Protein AF-A0A818BT30-F1 (afdb_monomer_lite)

Secondary structure (DSSP, 8-state):
-GGGGSHHHHHT-S-HHHHHHHHHHHHHHHHHHHHHHHHHHHHHS--STTSPPPPPP---TTGGGT--STTTT-SEEEEEEE--SSS-EEEEEEEEESS-EEEE-TTSPBPPEEEEEPPHHHHT-TT------EEEEEEEEE-TT-EEEEEEEEPPTT-------------S--EEE-SSEEEEE-TTS-EEEEEESSSS--EEE-------PPPPPTTS-----S-SSPPPTT-EEEEEEE-SSSEEEEEEE--SPTTSSTTTTS-EEEEHHHHTGGG--EEEEEEE-TTSSSBGGG--PPPPB-TTS-B------PPPPTT--EEEE-TT-EEEEEEEE-

Radius of gyration: 31.8 Å; chains: 1; bounding box: 80×58×83 Å

Sequence (342 aa):
MGVAQHHDAVSGTEKQEVAFDYAQRLSDGIAVAENAINQAYSKLLTKDSQSPPVSNQFLCQLSNISQCLEIDGQERFTLTLWNPTVHPVVQHVRVPVRTDYMVRDPTGETVLSELVPISDATQNIPGRTSVTQKQIIFKANLPGLGFSTYYFERKPEEAKYKRSKVKITHNEECVLQNQNLKVDFDDQGNLHQIINLNQRIGVSFVSQGFYWYQGFPAVYRQSWSALTDTLPLNVHLLTLDQLGPKDYLIRVEHYFELFEDDTLSKPVTFDLQSLFKSIGIISNTAELTLSANLPLTDMQRLNWITANGQLSQMKTRKEKSLTDTNITLNPMQIRTFRVTVI

Structure (mmCIF, N/CA/C/O backbone):
data_AF-A0A818BT30-F1
#
_entry.id   AF-A0A818BT30-F1
#
loop_
_atom_site.group_PDB
_atom_site.id
_atom_site.type_symbol
_atom_site.label_atom_id
_atom_site.label_alt_id
_atom_site.label_comp_id
_atom_site.label_asym_id
_atom_site.label_entity_id
_atom_site.label_seq_id
_atom_site.pdbx_PDB_ins_code
_atom_site.Cartn_x
_atom_site.Cartn_y
_atom_site.Cartn_z
_atom_site.occupancy
_atom_site.B_iso_or_equiv
_atom_site.auth_seq_id
_atom_site.auth_comp_id
_atom_site.auth_asym_id
_atom_site.auth_atom_id
_atom_site.pdbx_PDB_model_num
ATOM 1 N N . MET A 1 1 ? 11.288 -5.006 4.009 1.00 85.75 1 MET A N 1
ATOM 2 C CA . MET A 1 1 ? 11.095 -3.601 3.580 1.00 85.75 1 MET A CA 1
ATOM 3 C C . MET A 1 1 ? 12.251 -3.085 2.723 1.00 85.75 1 MET A C 1
ATOM 5 O O . MET A 1 1 ? 11.969 -2.671 1.614 1.00 85.75 1 MET A O 1
ATOM 9 N N . GLY A 1 2 ? 13.522 -3.175 3.148 1.00 91.38 2 GLY A N 1
ATOM 10 C CA . GLY A 1 2 ? 14.658 -2.655 2.355 1.00 91.38 2 GLY A CA 1
ATOM 11 C C . GLY A 1 2 ? 14.740 -3.161 0.905 1.00 91.38 2 GLY A C 1
ATOM 12 O O . GLY A 1 2 ? 14.900 -2.359 -0.003 1.00 91.38 2 GLY A O 1
ATOM 13 N N . VAL A 1 3 ? 14.533 -4.463 0.668 1.00 92.06 3 VAL A N 1
ATOM 14 C CA . VAL A 1 3 ? 14.497 -5.039 -0.696 1.00 92.06 3 VAL A CA 1
ATOM 15 C C . VAL A 1 3 ? 13.365 -4.452 -1.548 1.00 92.06 3 VAL A C 1
ATOM 17 O O . VAL A 1 3 ? 13.565 -4.195 -2.725 1.00 92.06 3 VAL A O 1
ATOM 20 N N . ALA A 1 4 ? 12.206 -4.157 -0.952 1.00 92.88 4 ALA A N 1
ATOM 21 C CA . ALA A 1 4 ? 11.071 -3.561 -1.660 1.00 92.88 4 ALA A CA 1
ATOM 22 C C . ALA A 1 4 ? 11.295 -2.079 -2.031 1.00 92.88 4 ALA A C 1
ATOM 24 O O . ALA A 1 4 ? 10.445 -1.483 -2.675 1.00 92.88 4 ALA A O 1
ATOM 25 N N . GLN A 1 5 ? 12.414 -1.473 -1.612 1.00 94.62 5 GLN A N 1
ATOM 26 C CA . GLN A 1 5 ? 12.858 -0.154 -2.086 1.00 94.62 5 GLN A CA 1
ATOM 27 C C . GLN A 1 5 ? 13.758 -0.251 -3.323 1.00 94.62 5 GLN A C 1
ATOM 29 O O . GLN A 1 5 ? 14.210 0.773 -3.834 1.00 94.62 5 GLN A O 1
ATOM 34 N N . HIS A 1 6 ? 14.051 -1.467 -3.798 1.00 94.19 6 HIS A N 1
ATOM 35 C CA . HIS A 1 6 ? 14.655 -1.652 -5.106 1.00 94.19 6 HIS A CA 1
ATOM 36 C C . HIS A 1 6 ? 13.806 -0.930 -6.152 1.00 94.19 6 HIS A C 1
ATOM 38 O O . HIS A 1 6 ? 12.579 -0.987 -6.089 1.00 94.19 6 HIS A O 1
ATOM 44 N N . HIS A 1 7 ? 14.454 -0.235 -7.085 1.00 93.94 7 HIS A N 1
ATOM 45 C CA . HIS A 1 7 ? 13.758 0.584 -8.070 1.00 93.94 7 HIS A CA 1
ATOM 46 C C . HIS A 1 7 ? 12.774 -0.244 -8.894 1.00 93.94 7 HIS A C 1
ATOM 48 O O . HIS A 1 7 ? 11.697 0.272 -9.162 1.00 93.94 7 HIS A O 1
ATOM 54 N N . ASP A 1 8 ? 13.063 -1.521 -9.176 1.00 92.00 8 ASP A N 1
ATOM 55 C CA . ASP A 1 8 ? 12.081 -2.367 -9.858 1.00 92.00 8 ASP A CA 1
ATOM 56 C C . ASP A 1 8 ? 10.882 -2.696 -8.972 1.00 92.00 8 ASP A C 1
ATOM 58 O O . ASP A 1 8 ? 9.759 -2.516 -9.410 1.00 92.00 8 ASP A O 1
ATOM 62 N N . ALA A 1 9 ? 11.101 -3.026 -7.695 1.00 92.94 9 ALA A N 1
ATOM 63 C CA . ALA A 1 9 ? 10.025 -3.352 -6.758 1.00 92.94 9 ALA A CA 1
ATOM 64 C C . ALA A 1 9 ? 9.081 -2.169 -6.496 1.00 92.94 9 ALA A C 1
ATOM 66 O O . ALA A 1 9 ? 7.862 -2.291 -6.549 1.00 92.94 9 ALA A O 1
ATOM 67 N N . VAL A 1 10 ? 9.643 -1.003 -6.162 1.00 94.56 10 VAL A N 1
ATOM 68 C CA . VAL A 1 10 ? 8.835 0.162 -5.770 1.00 94.56 10 VAL A CA 1
ATOM 69 C C . VAL A 1 10 ? 8.156 0.820 -6.969 1.00 94.56 10 VAL A C 1
ATOM 71 O O . VAL A 1 10 ? 7.103 1.434 -6.805 1.00 94.56 10 VAL A O 1
ATOM 74 N N . SER A 1 11 ? 8.748 0.712 -8.163 1.00 93.56 11 SER A N 1
ATOM 75 C CA . SER A 1 11 ? 8.146 1.243 -9.388 1.00 93.56 11 SER A CA 1
ATOM 76 C C . SER A 1 11 ? 7.168 0.272 -10.053 1.00 93.56 11 SER A C 1
ATOM 78 O O . SER A 1 11 ? 6.360 0.718 -10.868 1.00 93.56 11 SER A O 1
ATOM 80 N N . GLY A 1 12 ? 7.187 -1.012 -9.675 1.00 94.00 12 GLY A N 1
ATOM 81 C CA . GLY A 1 12 ? 6.327 -2.042 -10.253 1.00 94.00 12 GLY A CA 1
ATOM 82 C C . GLY A 1 12 ? 6.776 -2.482 -11.649 1.00 94.00 12 GLY A C 1
ATOM 83 O O . GLY A 1 12 ? 5.927 -2.781 -12.490 1.00 94.00 12 GLY A O 1
ATOM 84 N N . THR A 1 13 ? 8.082 -2.438 -11.938 1.00 92.00 13 THR A N 1
ATOM 85 C CA . THR A 1 13 ? 8.663 -2.815 -13.242 1.00 92.00 13 THR A CA 1
ATOM 86 C C . THR A 1 13 ? 9.196 -4.247 -13.279 1.00 92.00 13 THR A C 1
ATOM 88 O O . THR A 1 13 ? 9.796 -4.661 -14.270 1.00 92.00 13 THR A O 1
ATOM 91 N N . GLU A 1 14 ? 8.972 -5.031 -12.228 1.00 91.00 14 GLU A N 1
ATOM 92 C CA . GLU A 1 14 ? 9.329 -6.441 -12.148 1.00 91.00 14 GLU A CA 1
ATOM 93 C C . GLU A 1 14 ? 8.310 -7.376 -12.834 1.00 91.00 14 GLU A C 1
ATOM 95 O O . GLU A 1 14 ? 7.158 -7.026 -13.097 1.00 91.00 14 GLU A O 1
ATOM 100 N N . LYS A 1 15 ? 8.718 -8.626 -13.104 1.00 88.94 15 LYS A N 1
ATOM 101 C CA . LYS A 1 15 ? 7.785 -9.677 -13.548 1.00 88.94 15 LYS A CA 1
ATOM 102 C C . LYS A 1 15 ? 6.799 -10.023 -12.423 1.00 88.94 15 LYS A C 1
ATOM 104 O O . LYS A 1 15 ? 7.140 -9.970 -11.245 1.00 88.94 15 LYS A O 1
ATOM 109 N N . GLN A 1 16 ? 5.613 -10.510 -12.787 1.00 93.56 16 GLN A N 1
ATOM 110 C CA . GLN A 1 16 ? 4.552 -10.852 -11.830 1.00 93.56 16 GLN A CA 1
ATOM 111 C C . GLN A 1 16 ? 4.993 -11.827 -10.719 1.00 93.56 16 GLN A C 1
ATOM 113 O O . GLN A 1 16 ? 4.571 -11.685 -9.574 1.00 93.56 16 GLN A O 1
ATOM 118 N N . GLU A 1 17 ? 5.848 -12.803 -11.034 1.00 94.62 17 GLU A N 1
ATOM 119 C CA . GLU A 1 17 ? 6.378 -13.754 -10.045 1.00 94.62 17 GLU A CA 1
ATOM 120 C C . GLU A 1 17 ? 7.305 -13.079 -9.025 1.00 94.62 17 GLU A C 1
ATOM 122 O O . GLU A 1 17 ? 7.252 -13.386 -7.836 1.00 94.62 17 GLU A O 1
ATOM 127 N N . VAL A 1 18 ? 8.098 -12.100 -9.469 1.00 94.69 18 VAL A N 1
ATOM 128 C CA . VAL A 1 18 ? 8.968 -11.299 -8.598 1.00 94.69 18 VAL A CA 1
ATOM 129 C C . VAL A 1 18 ? 8.123 -10.377 -7.714 1.00 94.69 18 VAL A C 1
ATOM 131 O O . VAL A 1 18 ? 8.391 -10.262 -6.519 1.00 94.69 18 VAL A O 1
ATOM 134 N N . ALA A 1 19 ? 7.040 -9.807 -8.252 1.00 96.38 19 ALA A N 1
ATOM 135 C CA . ALA A 1 19 ? 6.080 -9.035 -7.464 1.00 96.38 19 ALA A CA 1
ATOM 136 C C . ALA A 1 19 ? 5.445 -9.890 -6.349 1.00 96.38 19 ALA A C 1
ATOM 138 O O . ALA A 1 19 ? 5.276 -9.429 -5.216 1.00 96.38 19 ALA A O 1
ATOM 139 N N . PHE A 1 20 ? 5.131 -11.161 -6.636 1.00 97.50 20 PHE A N 1
ATOM 140 C CA . PHE A 1 20 ? 4.636 -12.101 -5.626 1.00 97.50 20 PHE A CA 1
ATOM 141 C C . PHE A 1 20 ? 5.689 -12.439 -4.563 1.00 97.50 20 PHE A C 1
ATOM 143 O O . PHE A 1 20 ? 5.349 -12.462 -3.380 1.00 97.50 20 PHE A O 1
ATOM 150 N N . ASP A 1 21 ? 6.958 -12.622 -4.940 1.00 97.19 21 ASP A N 1
ATOM 151 C CA . ASP A 1 21 ? 8.060 -12.795 -3.980 1.00 97.19 21 ASP A CA 1
ATOM 152 C C . ASP A 1 21 ? 8.224 -11.555 -3.078 1.00 97.19 21 ASP A C 1
ATOM 154 O O . ASP A 1 21 ? 8.333 -11.680 -1.854 1.00 97.19 21 ASP A O 1
ATOM 158 N N . TYR A 1 22 ? 8.145 -10.338 -3.632 1.00 97.25 22 TYR A N 1
ATOM 159 C CA . TYR A 1 22 ? 8.161 -9.109 -2.832 1.00 97.25 22 TYR A CA 1
ATOM 160 C C . TYR A 1 22 ? 6.985 -9.033 -1.854 1.00 97.25 22 TYR A C 1
ATOM 162 O O . TYR A 1 22 ? 7.191 -8.702 -0.680 1.00 97.25 22 TYR A O 1
ATOM 170 N N . ALA A 1 23 ? 5.773 -9.374 -2.299 1.00 96.00 23 ALA A N 1
ATOM 171 C CA . ALA A 1 23 ? 4.592 -9.416 -1.441 1.00 96.00 23 ALA A CA 1
ATOM 172 C C . ALA A 1 23 ? 4.754 -10.432 -0.296 1.00 96.00 23 ALA A C 1
ATOM 174 O O . ALA A 1 23 ? 4.486 -10.099 0.863 1.00 96.00 23 ALA A O 1
ATOM 175 N N . GLN A 1 24 ? 5.268 -11.632 -0.589 1.00 96.50 24 GLN A N 1
ATOM 176 C CA . GLN A 1 24 ? 5.541 -12.658 0.418 1.00 96.50 24 GLN A CA 1
ATOM 177 C C . GLN A 1 24 ? 6.560 -12.172 1.455 1.00 96.50 24 GLN A C 1
ATOM 179 O O . GLN A 1 24 ? 6.292 -12.214 2.654 1.00 96.50 24 GLN A O 1
ATOM 184 N N . ARG A 1 25 ? 7.694 -11.612 1.018 1.00 96.56 25 ARG A N 1
ATOM 185 C CA . ARG A 1 25 ? 8.727 -11.087 1.929 1.00 96.56 25 ARG A CA 1
ATOM 186 C C . ARG A 1 25 ? 8.225 -9.947 2.809 1.00 96.56 25 ARG A C 1
ATOM 188 O O . ARG A 1 25 ? 8.684 -9.793 3.942 1.00 96.56 25 ARG A O 1
ATOM 195 N N . LEU A 1 26 ? 7.335 -9.099 2.290 1.00 95.75 26 LEU A N 1
ATOM 196 C CA . LEU A 1 26 ? 6.700 -8.049 3.085 1.00 95.75 26 LEU A CA 1
ATOM 197 C C . LEU A 1 26 ? 5.769 -8.650 4.142 1.00 95.75 26 LEU A C 1
ATOM 199 O O . LEU A 1 26 ? 5.847 -8.229 5.296 1.00 95.75 26 LEU A O 1
ATOM 203 N N . SER A 1 27 ? 4.969 -9.657 3.780 1.00 94.69 27 SER A N 1
ATOM 204 C CA . SER A 1 27 ? 4.117 -10.401 4.716 1.00 94.69 27 SER A CA 1
ATOM 205 C C . SER A 1 27 ? 4.932 -11.067 5.831 1.00 94.69 27 SER A C 1
ATOM 207 O O . SER A 1 27 ? 4.642 -10.870 7.011 1.00 94.69 27 SER A O 1
ATOM 209 N N . ASP A 1 28 ? 6.014 -11.769 5.485 1.00 95.56 28 ASP A N 1
ATOM 210 C CA . ASP A 1 28 ? 6.921 -12.383 6.465 1.00 95.56 28 ASP A CA 1
ATOM 211 C C . ASP A 1 28 ? 7.556 -11.323 7.379 1.00 95.56 28 ASP A C 1
ATOM 213 O O . ASP A 1 28 ? 7.664 -11.499 8.594 1.00 95.56 28 ASP A O 1
ATOM 217 N N . GLY A 1 29 ? 7.930 -10.172 6.810 1.00 95.81 29 GLY A N 1
ATOM 218 C CA . GLY A 1 29 ? 8.446 -9.034 7.565 1.00 95.81 29 GLY A CA 1
ATOM 219 C C . GLY A 1 29 ? 7.444 -8.475 8.580 1.00 95.81 29 GLY A C 1
ATOM 220 O O . GLY A 1 29 ? 7.842 -8.126 9.693 1.00 95.81 29 GLY A O 1
ATOM 221 N N . ILE A 1 30 ? 6.156 -8.417 8.228 1.00 94.12 30 ILE A N 1
ATOM 222 C CA . ILE A 1 30 ? 5.079 -8.013 9.143 1.00 94.12 30 ILE A CA 1
ATOM 223 C C . ILE A 1 30 ? 4.949 -9.023 10.290 1.00 94.12 30 ILE A C 1
ATOM 225 O O . ILE A 1 30 ? 4.905 -8.608 11.447 1.00 94.12 30 ILE A O 1
ATOM 229 N N . ALA A 1 31 ? 4.972 -10.328 10.001 1.00 93.31 31 ALA A N 1
ATOM 230 C CA . ALA A 1 31 ? 4.891 -11.371 11.028 1.00 93.31 31 ALA A CA 1
ATOM 231 C C . ALA A 1 31 ? 6.064 -11.302 12.029 1.00 93.31 31 ALA A C 1
ATOM 233 O O . ALA A 1 31 ? 5.878 -11.420 13.243 1.00 93.31 31 ALA A O 1
ATOM 234 N N . VAL A 1 32 ? 7.283 -11.040 11.544 1.00 95.19 32 VAL A N 1
ATOM 235 C CA . VAL A 1 32 ? 8.453 -10.821 12.412 1.00 95.19 32 VAL A CA 1
ATOM 236 C C . VAL A 1 32 ? 8.296 -9.548 13.253 1.00 95.19 32 VAL A C 1
ATOM 238 O O . VAL A 1 32 ? 8.619 -9.554 14.445 1.00 95.19 32 VAL A O 1
ATOM 241 N N . ALA A 1 33 ? 7.777 -8.463 12.671 1.00 94.38 33 ALA A N 1
ATOM 242 C CA . ALA A 1 33 ? 7.526 -7.218 13.395 1.00 94.38 33 ALA A CA 1
ATOM 243 C C . ALA A 1 33 ? 6.465 -7.388 14.494 1.00 94.38 33 ALA A C 1
ATOM 245 O O . ALA A 1 33 ? 6.635 -6.866 15.594 1.00 94.38 33 ALA A O 1
ATOM 246 N N . GLU A 1 34 ? 5.412 -8.165 14.244 1.00 94.12 34 GLU A N 1
ATOM 247 C CA . GLU A 1 34 ? 4.381 -8.491 15.233 1.00 94.12 34 GLU A CA 1
ATOM 248 C C . GLU A 1 34 ? 4.957 -9.238 16.445 1.00 94.12 34 GLU A C 1
ATOM 250 O O . GLU A 1 34 ? 4.618 -8.926 17.589 1.00 94.12 34 GLU A O 1
ATOM 255 N N . ASN A 1 35 ? 5.904 -10.158 16.235 1.00 94.12 35 ASN A N 1
ATOM 256 C CA . ASN A 1 35 ? 6.628 -10.803 17.334 1.00 94.12 35 ASN A CA 1
ATOM 257 C C . ASN A 1 35 ? 7.454 -9.784 18.146 1.00 94.12 35 ASN A C 1
ATOM 259 O O . ASN A 1 35 ? 7.411 -9.780 19.377 1.00 94.12 35 ASN A O 1
ATOM 263 N N . ALA A 1 36 ? 8.160 -8.866 17.479 1.00 94.62 36 ALA A N 1
ATOM 264 C CA . ALA A 1 36 ? 8.913 -7.812 18.164 1.00 94.62 36 ALA A CA 1
ATOM 265 C C . ALA A 1 36 ? 7.998 -6.878 18.983 1.00 94.62 36 ALA A C 1
ATOM 267 O O . ALA A 1 36 ? 8.322 -6.536 20.122 1.00 94.62 36 ALA A O 1
ATOM 268 N N . ILE A 1 37 ? 6.831 -6.519 18.440 1.00 93.00 37 ILE A N 1
ATOM 269 C CA . ILE A 1 37 ? 5.797 -5.743 19.138 1.00 93.00 37 ILE A CA 1
ATOM 270 C C . ILE A 1 37 ? 5.312 -6.494 20.385 1.00 93.00 37 ILE A C 1
ATOM 272 O O . ILE A 1 37 ? 5.236 -5.912 21.466 1.00 93.00 37 ILE A O 1
ATOM 276 N N . ASN A 1 38 ? 5.055 -7.797 20.273 1.00 92.69 38 ASN A N 1
ATOM 277 C CA . ASN A 1 38 ? 4.656 -8.639 21.400 1.00 92.69 38 ASN A CA 1
ATOM 278 C C . ASN A 1 38 ? 5.721 -8.711 22.502 1.00 92.69 38 ASN A C 1
ATOM 280 O O . ASN A 1 38 ? 5.402 -8.590 23.685 1.00 92.69 38 ASN A O 1
ATOM 284 N N . GLN A 1 39 ? 6.996 -8.833 22.132 1.00 92.06 39 GLN A N 1
ATOM 285 C CA . GLN A 1 39 ? 8.110 -8.790 23.085 1.00 92.06 39 GLN A CA 1
ATOM 286 C C . GLN A 1 39 ? 8.255 -7.424 23.769 1.00 92.06 39 GLN A C 1
ATOM 288 O O . GLN A 1 39 ? 8.684 -7.352 24.922 1.00 92.06 39 GLN A O 1
ATOM 293 N N . ALA A 1 40 ? 7.920 -6.333 23.078 1.00 91.38 40 ALA A N 1
ATOM 294 C CA . ALA A 1 40 ? 7.895 -5.006 23.679 1.00 91.38 40 ALA A CA 1
ATOM 295 C C . ALA A 1 40 ? 6.725 -4.873 24.664 1.00 91.38 40 ALA A C 1
ATOM 297 O O . ALA A 1 40 ? 6.929 -4.469 25.810 1.00 91.38 40 ALA A O 1
ATOM 298 N N . TYR A 1 41 ? 5.515 -5.273 24.266 1.00 89.12 41 TYR A N 1
ATOM 299 C CA . TYR A 1 41 ? 4.337 -5.203 25.131 1.00 89.12 41 TYR A CA 1
ATOM 300 C C . TYR A 1 41 ? 4.436 -6.105 26.356 1.00 89.12 41 TYR A C 1
ATOM 302 O O . TYR A 1 41 ? 4.031 -5.682 27.436 1.00 89.12 41 TYR A O 1
ATOM 310 N N . SER A 1 42 ? 5.037 -7.290 26.243 1.00 88.44 42 SER A N 1
ATOM 311 C CA . SER A 1 42 ? 5.265 -8.150 27.407 1.00 88.44 42 SER A CA 1
ATOM 312 C C . SER A 1 42 ? 6.171 -7.496 28.452 1.00 88.44 42 SER A C 1
ATOM 314 O O . SER A 1 42 ? 6.025 -7.770 29.637 1.00 88.44 42 SER A O 1
ATOM 316 N N . LYS A 1 43 ? 7.057 -6.574 28.060 1.00 88.38 43 LYS A N 1
ATOM 317 C CA . LYS A 1 43 ? 7.872 -5.786 28.998 1.00 88.38 43 LYS A CA 1
ATOM 318 C C . LYS A 1 43 ? 7.154 -4.531 29.493 1.00 88.38 43 LYS A C 1
ATOM 320 O O . LYS A 1 43 ? 7.295 -4.180 30.656 1.00 88.38 43 LYS A O 1
ATOM 325 N N . LEU A 1 44 ? 6.403 -3.855 28.623 1.00 87.19 44 LEU A N 1
ATOM 326 C CA . LEU A 1 44 ? 5.758 -2.572 28.928 1.00 87.19 44 LEU A CA 1
ATOM 327 C C . LEU A 1 44 ? 4.453 -2.705 29.725 1.00 87.19 44 LEU A C 1
ATOM 329 O O . LEU A 1 44 ? 4.106 -1.796 30.473 1.00 87.19 44 LEU A O 1
ATOM 333 N N . LEU A 1 45 ? 3.713 -3.802 29.546 1.00 83.44 45 LEU A N 1
ATOM 334 C CA . LEU A 1 45 ? 2.418 -4.029 30.199 1.00 83.44 45 LEU A CA 1
ATOM 335 C C . LEU A 1 45 ? 2.523 -4.869 31.477 1.00 83.44 45 LEU A C 1
ATOM 337 O O . LEU A 1 45 ? 1.568 -4.916 32.253 1.00 83.44 45 LEU A O 1
ATOM 341 N N . THR A 1 46 ? 3.667 -5.511 31.722 1.00 81.81 46 THR A N 1
ATOM 342 C CA . THR A 1 46 ? 3.902 -6.266 32.958 1.00 81.81 46 THR A CA 1
ATOM 343 C C . THR A 1 46 ? 4.160 -5.291 34.102 1.00 81.81 46 THR A C 1
ATOM 345 O O . THR A 1 46 ? 5.150 -4.564 34.094 1.00 81.81 46 THR A O 1
ATOM 348 N N . LYS A 1 47 ? 3.251 -5.253 35.083 1.00 72.38 47 LYS A N 1
ATOM 349 C CA . LYS A 1 47 ? 3.348 -4.338 36.233 1.00 72.38 47 LYS A CA 1
ATOM 350 C C . LYS A 1 47 ? 4.309 -4.840 37.310 1.00 72.38 47 LYS A C 1
ATOM 352 O O . LYS A 1 47 ? 5.015 -4.034 37.907 1.00 72.38 47 LYS A O 1
ATOM 357 N N . ASP A 1 48 ? 4.338 -6.147 37.553 1.00 75.38 48 ASP A N 1
ATOM 358 C CA . ASP A 1 48 ? 5.246 -6.802 38.495 1.00 75.38 48 ASP A CA 1
ATOM 359 C C . ASP A 1 48 ? 5.544 -8.249 38.062 1.00 75.38 48 ASP A C 1
ATOM 361 O O . ASP A 1 48 ? 4.894 -8.799 37.173 1.00 75.38 48 ASP A O 1
ATOM 365 N N . SER A 1 49 ? 6.527 -8.886 38.704 1.00 69.81 49 SER A N 1
ATOM 366 C CA . SER A 1 49 ? 6.902 -10.280 38.423 1.00 69.81 49 SER A CA 1
ATOM 367 C C . SER A 1 49 ? 5.847 -11.313 38.852 1.00 69.81 49 SER A C 1
ATOM 369 O O . SER A 1 49 ? 6.042 -12.500 38.602 1.00 69.81 49 SER A O 1
ATOM 371 N N . GLN A 1 50 ? 4.778 -10.894 39.541 1.00 76.50 50 GLN A N 1
ATOM 372 C CA . GLN A 1 50 ? 3.681 -11.764 39.989 1.00 76.50 50 GLN A CA 1
ATOM 373 C C . GLN A 1 50 ? 2.447 -11.675 39.079 1.00 76.50 50 GLN A C 1
ATOM 375 O O . GLN A 1 50 ? 1.552 -12.517 39.166 1.00 76.50 50 GLN A O 1
ATOM 380 N N . SER A 1 51 ? 2.398 -10.674 38.203 1.00 75.38 51 SER A N 1
ATOM 381 C CA . SER A 1 51 ? 1.320 -10.454 37.255 1.00 75.38 51 SER A CA 1
ATOM 382 C C . SER A 1 51 ? 1.263 -11.607 36.255 1.00 75.38 51 SER A C 1
ATOM 384 O O . SER A 1 51 ? 2.308 -12.110 35.827 1.00 75.38 51 SER A O 1
ATOM 386 N N . PRO A 1 52 ? 0.056 -12.032 35.846 1.00 77.62 52 PRO A N 1
ATOM 387 C CA . PRO A 1 52 ? -0.074 -13.032 34.802 1.00 77.62 52 PRO A CA 1
ATOM 388 C C . PRO A 1 52 ? 0.616 -12.551 33.515 1.00 77.62 52 PRO A C 1
ATOM 390 O O . PRO A 1 52 ? 0.623 -11.345 33.241 1.00 77.62 52 PRO A O 1
ATOM 393 N N . PRO A 1 53 ? 1.175 -13.474 32.709 1.00 79.56 53 PRO A N 1
ATOM 394 C CA . PRO A 1 53 ? 1.803 -13.122 31.445 1.00 79.56 53 PRO A CA 1
ATOM 395 C C . PRO A 1 53 ? 0.850 -12.316 30.564 1.00 79.56 53 PRO A C 1
ATOM 397 O O . PRO A 1 53 ? -0.311 -12.690 30.373 1.00 79.56 53 PRO A O 1
ATOM 400 N N . VAL A 1 54 ? 1.358 -11.219 30.007 1.00 83.25 54 VAL A N 1
ATOM 401 C CA . VAL A 1 54 ? 0.629 -10.405 29.034 1.00 83.25 54 VAL A CA 1
ATOM 402 C C . VAL A 1 54 ? 0.285 -11.289 27.838 1.00 83.25 54 VAL A C 1
ATOM 404 O O . VAL A 1 54 ? 1.171 -11.900 27.240 1.00 83.25 54 VAL A O 1
ATOM 407 N N . SER A 1 55 ? -1.002 -11.380 27.501 1.00 85.50 55 SER A N 1
ATOM 408 C CA . SER A 1 55 ? -1.447 -12.136 26.330 1.00 85.50 55 SER A CA 1
ATOM 409 C C . SER A 1 55 ? -0.869 -11.537 25.051 1.00 85.50 55 SER A C 1
ATOM 411 O O . SER A 1 55 ? -0.744 -10.312 24.934 1.00 85.50 55 SER A O 1
ATOM 413 N N . ASN A 1 56 ? -0.560 -12.399 24.081 1.00 88.06 56 ASN A N 1
ATOM 414 C CA . ASN A 1 56 ? -0.101 -11.941 22.777 1.00 88.06 56 ASN A CA 1
ATOM 415 C C . ASN A 1 56 ? -1.144 -11.002 22.156 1.00 88.06 56 ASN A C 1
ATOM 417 O O . ASN A 1 56 ? -2.340 -11.291 22.132 1.00 88.06 56 ASN A O 1
ATOM 421 N N . GLN A 1 57 ? -0.664 -9.858 21.692 1.00 89.38 57 GLN A N 1
ATOM 422 C CA . GLN A 1 57 ? -1.379 -8.922 20.850 1.00 89.38 57 GLN A CA 1
ATOM 423 C C . GLN A 1 57 ? -1.370 -9.462 19.421 1.00 89.38 57 GLN A C 1
ATOM 425 O O . GLN A 1 57 ? -0.322 -9.893 18.934 1.00 89.38 57 GLN A O 1
ATOM 430 N N . PHE A 1 58 ? -2.520 -9.393 18.760 1.00 91.81 58 PHE A N 1
ATOM 431 C CA . PHE A 1 58 ? -2.668 -9.778 17.363 1.00 91.81 58 PHE A CA 1
ATOM 432 C C . PHE A 1 58 ? -3.038 -8.567 16.515 1.00 91.81 58 PHE A C 1
ATOM 434 O O . PHE A 1 58 ? -3.846 -7.730 16.931 1.00 91.81 58 PHE A O 1
ATOM 441 N N . LEU A 1 59 ? -2.451 -8.464 15.328 1.00 92.19 59 LEU A N 1
ATOM 442 C CA . LEU A 1 59 ? -2.748 -7.381 14.398 1.00 92.19 59 LEU A CA 1
ATOM 443 C C . LEU A 1 59 ? -3.931 -7.744 13.488 1.00 92.19 59 LEU A C 1
ATOM 445 O O . LEU A 1 59 ? -3.861 -8.685 12.705 1.00 92.19 59 LEU A O 1
ATOM 449 N N . CYS A 1 60 ? -4.992 -6.932 13.510 1.00 91.62 60 CYS A N 1
ATOM 450 C CA . CYS A 1 60 ? -6.116 -7.038 12.570 1.00 91.62 60 CYS A CA 1
ATOM 451 C C . CYS A 1 60 ? -5.704 -6.593 11.144 1.00 91.62 60 CYS A C 1
ATOM 453 O O . CYS A 1 60 ? -6.077 -5.503 10.690 1.00 91.62 60 CYS A O 1
ATOM 455 N N . GLN A 1 61 ? -4.941 -7.424 10.424 1.00 91.44 61 GLN A N 1
ATOM 456 C CA . GLN A 1 61 ? -4.379 -7.098 9.098 1.00 91.44 61 GLN A CA 1
ATOM 457 C C . GLN A 1 61 ? -5.451 -6.810 8.030 1.00 91.44 61 GLN A C 1
ATOM 459 O O . GLN A 1 61 ? -5.211 -6.052 7.095 1.00 91.44 61 GLN A O 1
ATOM 464 N N . LEU A 1 62 ? -6.658 -7.365 8.190 1.00 93.12 62 LEU A N 1
ATOM 465 C CA . LEU A 1 62 ? -7.782 -7.217 7.251 1.00 93.12 62 LEU A CA 1
ATOM 466 C C . LEU A 1 62 ? -8.779 -6.113 7.653 1.00 93.12 62 LEU A C 1
ATOM 468 O O . LEU A 1 62 ? -9.919 -6.066 7.177 1.00 93.12 62 LEU A O 1
ATOM 472 N N . SER A 1 63 ? -8.370 -5.201 8.539 1.00 91.00 63 SER A N 1
ATOM 473 C CA . SER A 1 63 ? -9.223 -4.098 9.004 1.00 91.00 63 SER A CA 1
ATOM 474 C C . SER A 1 63 ? -9.653 -3.147 7.875 1.00 91.00 63 SER A C 1
ATOM 476 O O . SER A 1 63 ? -10.717 -2.533 7.972 1.00 91.00 63 SER A O 1
ATOM 478 N N . ASN A 1 64 ? -8.892 -3.083 6.776 1.00 90.12 64 ASN A N 1
ATOM 479 C CA . ASN A 1 64 ? -9.213 -2.324 5.561 1.00 90.12 64 ASN A CA 1
ATOM 480 C C . ASN A 1 64 ? -10.495 -2.803 4.850 1.00 90.12 64 ASN A C 1
ATOM 482 O O . ASN A 1 64 ? -11.220 -1.982 4.295 1.00 90.12 64 ASN A O 1
ATOM 486 N N . ILE A 1 65 ? -10.804 -4.101 4.909 1.00 93.88 65 ILE A N 1
ATOM 487 C CA . ILE A 1 65 ? -12.041 -4.704 4.383 1.00 93.88 65 ILE A CA 1
ATOM 488 C C . ILE A 1 65 ? -13.069 -4.955 5.499 1.00 93.88 65 ILE A C 1
ATOM 490 O O . ILE A 1 65 ? -13.960 -5.802 5.380 1.00 93.88 65 ILE A O 1
ATOM 494 N N . SER A 1 66 ? -12.934 -4.223 6.612 1.00 93.94 66 SER A N 1
ATOM 495 C CA . SER A 1 66 ? -13.765 -4.356 7.811 1.00 93.94 66 SER A CA 1
ATOM 496 C C . SER A 1 66 ? -13.850 -5.809 8.306 1.00 93.94 66 SER A C 1
ATOM 498 O O . SER A 1 66 ? -14.939 -6.321 8.583 1.00 93.94 66 SER A O 1
ATOM 500 N N . GLN A 1 67 ? -12.698 -6.479 8.409 1.00 93.69 67 GLN A N 1
ATOM 501 C CA . GLN A 1 67 ? -12.566 -7.845 8.917 1.00 93.69 67 GLN A CA 1
ATOM 502 C C . GLN A 1 67 ? -11.437 -7.935 9.956 1.00 93.69 67 GLN A C 1
ATOM 504 O O . GLN A 1 67 ? -10.339 -7.431 9.752 1.00 93.69 67 GLN A O 1
ATOM 509 N N . CYS A 1 68 ? -11.698 -8.597 11.082 1.00 93.69 68 CYS A N 1
ATOM 510 C CA . CYS A 1 68 ? -10.670 -9.000 12.040 1.00 93.69 68 CYS A CA 1
ATOM 511 C C . CYS A 1 68 ? -11.099 -10.330 12.661 1.00 93.69 68 CYS A C 1
ATOM 513 O O . CYS A 1 68 ? -12.171 -10.405 13.261 1.00 93.69 68 CYS A O 1
ATOM 515 N N . LEU A 1 69 ? -10.320 -11.388 12.438 1.00 90.06 69 LEU A N 1
ATOM 516 C CA . LEU A 1 69 ? -10.719 -12.756 12.785 1.00 90.06 69 LEU A CA 1
ATOM 517 C C . LEU A 1 69 ? -10.563 -13.024 14.283 1.00 90.06 69 LEU A C 1
ATOM 519 O O . LEU A 1 69 ? -11.314 -13.799 14.863 1.00 90.06 69 LEU A O 1
ATOM 523 N N . GLU A 1 70 ? -9.626 -12.332 14.913 1.00 91.25 70 GLU A N 1
ATOM 524 C CA . GLU A 1 70 ? -9.222 -12.508 16.302 1.00 91.25 70 GLU A CA 1
ATOM 525 C C . GLU A 1 70 ? -10.303 -12.053 17.289 1.00 91.25 70 GLU A C 1
ATOM 527 O O . GLU A 1 70 ? -10.364 -12.539 18.417 1.00 91.25 70 GLU A O 1
ATOM 532 N N . ILE A 1 71 ? -11.185 -11.148 16.854 1.00 91.94 71 ILE A N 1
ATOM 533 C CA . ILE A 1 71 ? -12.289 -10.611 17.663 1.00 91.94 71 ILE A CA 1
ATOM 534 C C . ILE A 1 71 ? -13.668 -11.134 17.233 1.00 91.94 71 ILE A C 1
ATOM 536 O O . ILE A 1 71 ? -14.662 -10.857 17.908 1.00 91.94 71 ILE A O 1
ATOM 540 N N . ASP A 1 72 ? -13.766 -11.888 16.130 1.00 86.88 72 ASP A N 1
ATOM 541 C CA . ASP A 1 72 ? -15.050 -12.402 15.641 1.00 86.88 72 ASP A CA 1
ATOM 542 C C . ASP A 1 72 ? -15.625 -13.425 16.638 1.00 86.88 72 ASP A C 1
ATOM 544 O O . ASP A 1 72 ? -14.993 -14.421 16.986 1.00 86.88 72 ASP A O 1
ATOM 548 N N . GLY A 1 73 ? -16.832 -13.156 17.141 1.00 83.56 73 GLY A N 1
ATOM 549 C CA . GLY A 1 73 ? -17.530 -14.020 18.098 1.00 83.56 73 GLY A CA 1
ATOM 550 C C . GLY A 1 73 ? -17.085 -13.899 19.561 1.00 83.56 73 GLY A C 1
ATOM 551 O O . GLY A 1 73 ? -17.686 -14.552 20.412 1.00 83.56 73 GLY A O 1
ATOM 552 N N . GLN A 1 74 ? -16.101 -13.055 19.888 1.00 91.19 74 GLN A N 1
ATOM 553 C CA . GLN A 1 74 ? -15.630 -12.890 21.268 1.00 91.19 74 GLN A CA 1
ATOM 554 C C . GLN A 1 74 ? -16.630 -12.103 22.125 1.00 91.19 74 GLN A C 1
ATOM 556 O O . GLN A 1 74 ? -17.104 -11.042 21.720 1.00 91.19 74 GLN A O 1
ATOM 561 N N . GLU A 1 75 ? -16.936 -12.566 23.341 1.00 92.81 75 GLU A N 1
ATOM 562 C CA . GLU A 1 75 ? -17.816 -11.818 24.261 1.00 92.81 75 GLU A CA 1
ATOM 563 C C . GLU A 1 75 ? -17.118 -10.605 24.886 1.00 92.81 75 GLU A C 1
ATOM 565 O O . GLU A 1 75 ? -17.765 -9.606 25.211 1.00 92.81 75 GLU A O 1
ATOM 570 N N . ARG A 1 76 ? -15.794 -10.688 25.048 1.00 94.06 76 ARG A N 1
ATOM 571 C CA . ARG A 1 76 ? -14.936 -9.628 25.574 1.00 94.06 76 ARG A CA 1
ATOM 572 C C . ARG A 1 76 ? -13.605 -9.629 24.839 1.00 94.06 76 ARG A C 1
ATOM 574 O O . ARG A 1 76 ? -13.046 -10.694 24.598 1.00 94.06 76 ARG A O 1
ATOM 581 N N . PHE A 1 77 ? -13.089 -8.450 24.522 1.00 94.75 77 PHE A N 1
ATOM 582 C CA . PHE A 1 77 ? -11.749 -8.291 23.958 1.00 94.75 77 PHE A CA 1
ATOM 583 C C . PHE A 1 77 ? -11.170 -6.919 24.308 1.00 94.75 77 PHE A C 1
ATOM 585 O O . PHE A 1 77 ? -11.886 -6.006 24.728 1.00 94.75 77 PHE A O 1
ATOM 592 N N . THR A 1 78 ? -9.861 -6.770 24.142 1.00 94.31 78 THR A N 1
ATOM 593 C CA . THR A 1 78 ? -9.163 -5.496 24.313 1.00 94.31 78 THR A CA 1
ATOM 594 C C . THR A 1 78 ? -8.607 -5.018 22.982 1.00 94.31 78 THR A C 1
ATOM 596 O O . THR A 1 78 ? -8.214 -5.812 22.132 1.00 94.31 78 THR A O 1
ATOM 599 N N . LEU A 1 79 ? -8.585 -3.701 22.798 1.00 95.38 79 LEU A N 1
ATOM 600 C CA . LEU A 1 79 ? -7.979 -3.053 21.645 1.00 95.38 79 LEU A CA 1
ATOM 601 C C . LEU A 1 79 ? -6.895 -2.100 22.133 1.00 95.38 79 LEU A C 1
ATOM 603 O O . LEU A 1 79 ? -7.192 -1.050 22.706 1.00 95.38 79 LEU A O 1
ATOM 607 N N . THR A 1 80 ? -5.641 -2.463 21.893 1.00 93.88 80 THR A N 1
ATOM 608 C CA . THR A 1 80 ? -4.493 -1.599 22.170 1.00 93.88 80 THR A CA 1
ATOM 609 C C . THR A 1 80 ? -4.173 -0.778 20.929 1.00 93.88 80 THR A C 1
ATOM 611 O O . THR A 1 80 ? -3.859 -1.318 19.873 1.00 93.88 80 THR A O 1
ATOM 614 N N . LEU A 1 81 ? -4.259 0.542 21.057 1.00 95.06 81 LEU A N 1
ATOM 615 C CA . LEU A 1 81 ? -3.986 1.488 19.982 1.00 95.06 81 LEU A CA 1
ATOM 616 C C . LEU A 1 81 ? -2.652 2.174 20.238 1.00 95.06 81 LEU A C 1
ATOM 618 O O . LEU A 1 81 ? -2.462 2.746 21.309 1.00 95.06 81 LEU A O 1
ATOM 622 N N . TRP A 1 82 ? -1.757 2.150 19.256 1.00 94.00 82 TRP A N 1
ATOM 623 C CA . TRP A 1 82 ? -0.456 2.810 19.324 1.00 94.00 82 TRP A CA 1
ATOM 624 C C . TRP A 1 82 ? -0.438 4.076 18.468 1.00 94.00 82 TRP A C 1
ATOM 626 O O . TRP A 1 82 ? -0.891 4.076 17.324 1.00 94.00 82 TRP A O 1
ATOM 636 N N . ASN A 1 83 ? 0.099 5.155 19.029 1.00 96.31 83 ASN A N 1
ATOM 637 C CA . ASN A 1 83 ? 0.384 6.389 18.321 1.00 96.31 83 ASN A CA 1
ATOM 638 C C . ASN A 1 83 ? 1.896 6.490 18.060 1.00 96.31 83 ASN A C 1
ATOM 640 O O . ASN A 1 83 ? 2.659 6.757 18.993 1.00 96.31 83 ASN A O 1
ATOM 644 N N . PRO A 1 84 ? 2.339 6.328 16.802 1.00 95.88 84 PRO A N 1
ATOM 645 C CA . PRO A 1 84 ? 3.750 6.437 16.444 1.00 95.88 84 PRO A CA 1
ATOM 646 C C . PRO A 1 84 ? 4.258 7.886 16.384 1.00 95.88 84 PRO A C 1
ATOM 648 O O . PRO A 1 84 ? 5.440 8.106 16.140 1.00 95.88 84 PRO A O 1
ATOM 651 N N . THR A 1 85 ? 3.393 8.889 16.555 1.00 97.38 85 THR A N 1
ATOM 652 C CA . THR A 1 85 ? 3.764 10.307 16.435 1.00 97.38 85 THR A CA 1
ATOM 653 C C . THR A 1 85 ? 4.127 10.914 17.788 1.00 97.38 85 THR A C 1
ATOM 655 O O . THR A 1 85 ? 3.630 10.479 18.821 1.00 97.38 85 THR A O 1
ATOM 658 N N . VAL A 1 86 ? 4.962 11.958 17.801 1.00 97.88 86 VAL A N 1
ATOM 659 C CA . VAL A 1 86 ? 5.414 12.640 19.036 1.00 97.88 86 VAL A CA 1
ATOM 660 C C . VAL A 1 86 ? 4.305 13.433 19.731 1.00 97.88 86 VAL A C 1
ATOM 662 O O . VAL A 1 86 ? 4.398 13.730 20.920 1.00 97.88 86 VAL A O 1
ATOM 665 N N . HIS A 1 87 ? 3.225 13.750 19.022 1.00 97.50 87 HIS A N 1
ATOM 666 C CA . HIS A 1 87 ? 2.130 14.550 19.554 1.00 97.50 87 HIS A CA 1
ATOM 667 C C . HIS A 1 87 ? 0.940 13.674 19.944 1.00 97.50 87 HIS A C 1
ATOM 669 O O . HIS A 1 87 ? 0.704 12.651 19.301 1.00 97.50 87 HIS A O 1
ATOM 675 N N . PRO A 1 88 ? 0.160 14.059 20.968 1.00 98.06 88 PRO A N 1
ATOM 676 C CA . PRO A 1 88 ? -1.110 13.407 21.245 1.00 98.06 88 PRO A CA 1
ATOM 677 C C . PRO A 1 88 ? -2.039 13.470 20.029 1.00 98.06 88 PRO A C 1
ATOM 679 O O . PRO A 1 88 ? -2.167 14.517 19.391 1.00 98.06 88 PRO A O 1
ATOM 682 N N . VAL A 1 89 ? -2.704 12.356 19.727 1.00 97.75 89 VAL A N 1
ATOM 683 C CA . VAL A 1 89 ? -3.638 12.240 18.603 1.00 97.75 89 VAL A CA 1
ATOM 684 C C . VAL A 1 89 ? -5.007 11.860 19.132 1.00 97.75 89 VAL A C 1
ATOM 686 O O . VAL A 1 89 ? -5.151 10.937 19.933 1.00 97.75 89 VAL A O 1
ATOM 689 N N . VAL A 1 90 ? -6.029 12.553 18.635 1.00 97.06 90 VAL A N 1
ATOM 690 C CA . VAL A 1 90 ? -7.421 12.184 18.870 1.00 97.06 90 VAL A CA 1
ATOM 691 C C . VAL A 1 90 ? -8.070 11.849 17.536 1.00 97.06 90 VAL A C 1
ATOM 693 O O . VAL A 1 90 ? -8.178 12.711 16.667 1.00 97.06 90 VAL A O 1
ATOM 696 N N . GLN A 1 91 ? -8.515 10.605 17.372 1.00 95.31 91 GLN A N 1
ATOM 697 C CA . GLN A 1 91 ? -9.055 10.113 16.103 1.00 95.31 91 GLN A CA 1
ATOM 698 C C . GLN A 1 91 ? -10.242 9.175 16.299 1.00 95.31 91 GLN A C 1
ATOM 700 O O . GLN A 1 91 ? -10.406 8.569 17.357 1.00 95.31 91 GLN A O 1
ATOM 705 N N . HIS A 1 92 ? -11.077 9.053 15.269 1.00 95.12 92 HIS A N 1
ATOM 706 C CA . HIS A 1 92 ? -12.146 8.061 15.256 1.00 95.12 92 HIS A CA 1
ATOM 707 C C . HIS A 1 92 ? -11.583 6.714 14.814 1.00 95.12 92 HIS A C 1
ATOM 709 O O . HIS A 1 92 ? -11.000 6.606 13.738 1.00 95.12 92 HIS A O 1
ATOM 715 N N . VAL A 1 93 ? -11.783 5.694 15.639 1.00 95.69 93 VAL A N 1
ATOM 716 C CA . VAL A 1 93 ? -11.345 4.323 15.382 1.00 95.69 93 VAL A CA 1
ATOM 717 C C . VAL A 1 93 ? -12.557 3.496 14.995 1.00 95.69 93 VAL A C 1
ATOM 719 O O . VAL A 1 93 ? -13.618 3.641 15.600 1.00 95.69 93 VAL A O 1
ATOM 722 N N . ARG A 1 94 ? -12.398 2.651 13.973 1.00 95.19 94 ARG A N 1
ATOM 723 C CA . ARG A 1 94 ? -13.442 1.761 13.458 1.00 95.19 94 ARG A CA 1
ATOM 724 C C . ARG A 1 94 ? -13.052 0.319 13.741 1.00 95.19 94 ARG A C 1
ATOM 726 O O . ARG A 1 94 ? -11.950 -0.089 13.389 1.00 95.19 94 ARG A O 1
ATOM 733 N N . VAL A 1 95 ? -13.951 -0.438 14.358 1.00 95.31 95 VAL A N 1
ATOM 734 C CA . VAL A 1 95 ? -13.719 -1.839 14.727 1.00 95.31 95 VAL A CA 1
ATOM 735 C C . VAL A 1 95 ? -14.862 -2.687 14.173 1.00 95.31 95 VAL A C 1
ATOM 737 O O . VAL A 1 95 ? -16.008 -2.447 14.562 1.00 95.31 95 VAL A O 1
ATOM 740 N N . PRO A 1 96 ? -14.606 -3.647 13.266 1.00 94.69 96 PRO A N 1
ATOM 741 C CA . PRO A 1 96 ? -15.645 -4.550 12.784 1.00 94.69 96 PRO A CA 1
ATOM 742 C C . PRO A 1 96 ? -16.104 -5.455 13.929 1.00 94.69 96 PRO A C 1
ATOM 744 O O . PRO A 1 96 ? -15.283 -6.075 14.597 1.00 94.69 96 PRO A O 1
ATOM 747 N N . VAL A 1 97 ? -17.413 -5.517 14.175 1.00 92.19 97 VAL A N 1
ATOM 748 C CA . VAL A 1 97 ? -17.974 -6.289 15.288 1.00 92.19 97 VAL A CA 1
ATOM 749 C C . VAL A 1 97 ? -19.221 -7.066 14.884 1.00 92.19 97 VAL A C 1
ATOM 751 O O . VAL A 1 97 ? -20.127 -6.554 14.223 1.00 92.19 97 VAL A O 1
ATOM 754 N N . ARG A 1 98 ? -19.305 -8.316 15.344 1.00 87.69 98 ARG A N 1
ATOM 755 C CA . ARG A 1 98 ? -20.450 -9.196 15.074 1.00 87.69 98 ARG A CA 1
ATOM 756 C C . ARG A 1 98 ? -21.720 -8.768 15.813 1.00 87.69 98 ARG A C 1
ATOM 758 O O . ARG A 1 98 ? -22.826 -8.959 15.315 1.00 87.69 98 ARG A O 1
ATOM 765 N N . THR A 1 99 ? -21.561 -8.203 17.008 1.00 87.44 99 THR A N 1
ATOM 766 C CA . THR A 1 99 ? -22.660 -7.779 17.889 1.00 87.44 99 THR A CA 1
ATOM 767 C C . THR A 1 99 ? -22.427 -6.356 18.402 1.00 87.44 99 THR A C 1
ATOM 769 O O . THR A 1 99 ? -21.475 -5.695 17.993 1.00 87.44 99 THR A O 1
ATOM 772 N N . ASP A 1 100 ? -23.319 -5.850 19.253 1.00 88.50 100 ASP A N 1
ATOM 773 C CA . ASP A 1 100 ? -23.135 -4.554 19.909 1.00 88.50 100 ASP A CA 1
ATOM 774 C C . ASP A 1 100 ? -22.238 -4.709 21.148 1.00 88.50 100 ASP A C 1
ATOM 776 O O . ASP A 1 100 ? -22.408 -5.651 21.925 1.00 88.50 100 ASP A O 1
ATOM 780 N N . TYR A 1 101 ? -21.318 -3.770 21.360 1.00 92.06 101 TYR A N 1
ATOM 781 C CA . TYR A 1 101 ? -20.386 -3.783 22.490 1.00 92.06 101 TYR A CA 1
ATOM 782 C C . TYR A 1 101 ? -20.435 -2.456 23.239 1.00 92.06 101 TYR A C 1
ATOM 784 O O . TYR A 1 101 ? -20.577 -1.385 22.651 1.00 92.06 101 TYR A O 1
ATOM 792 N N . MET A 1 102 ? -20.272 -2.534 24.554 1.00 92.38 102 MET A N 1
ATOM 793 C CA . MET A 1 102 ? -19.914 -1.394 25.383 1.00 92.38 102 MET A CA 1
ATOM 794 C C . MET A 1 102 ? -18.398 -1.201 25.312 1.00 92.38 102 MET A C 1
ATOM 796 O O . MET A 1 102 ? -17.646 -2.156 25.509 1.00 92.38 102 MET A O 1
ATOM 800 N N . VAL A 1 103 ? -17.963 0.033 25.050 1.00 94.44 103 VAL A N 1
ATOM 801 C CA . VAL A 1 103 ? -16.544 0.404 24.968 1.00 94.44 103 VAL A CA 1
ATOM 802 C C . VAL A 1 103 ? -16.157 1.184 26.219 1.00 94.44 103 VAL A C 1
ATOM 804 O O . VAL A 1 103 ? -16.818 2.169 26.552 1.00 94.44 103 VAL A O 1
ATOM 807 N N . ARG A 1 104 ? -15.089 0.766 26.899 1.00 95.62 104 ARG A N 1
ATOM 808 C CA . ARG A 1 104 ? -14.490 1.491 28.026 1.00 95.62 104 ARG A CA 1
ATOM 809 C C . ARG A 1 104 ? -13.086 1.971 27.690 1.00 95.62 104 ARG A C 1
ATOM 811 O O . ARG A 1 104 ? -12.352 1.292 26.972 1.00 95.62 104 ARG A O 1
ATOM 818 N N . ASP A 1 105 ? -12.730 3.139 28.200 1.00 95.50 105 ASP A N 1
ATOM 819 C CA . ASP A 1 105 ? -11.398 3.720 28.050 1.00 95.50 105 ASP A CA 1
ATOM 820 C C . ASP A 1 105 ? -10.396 3.140 29.077 1.00 95.50 105 ASP A C 1
ATOM 822 O O . ASP A 1 105 ? -10.781 2.327 29.926 1.00 95.50 105 ASP A O 1
ATOM 826 N N . PRO A 1 106 ? -9.108 3.541 29.039 1.00 94.06 106 PRO A N 1
ATOM 827 C CA . PRO A 1 106 ? -8.110 3.078 30.006 1.00 94.06 106 PRO A CA 1
ATOM 828 C C . PRO A 1 106 ? -8.416 3.415 31.474 1.00 94.06 106 PRO A C 1
ATOM 830 O O . PRO A 1 106 ? -7.836 2.796 32.363 1.00 94.06 106 PRO A O 1
ATOM 833 N N . THR A 1 107 ? -9.287 4.393 31.741 1.00 95.06 107 THR A N 1
ATOM 834 C CA . THR A 1 107 ? -9.712 4.774 33.099 1.00 95.06 107 THR A CA 1
ATOM 835 C C . THR A 1 107 ? -10.887 3.931 33.601 1.00 95.06 107 THR A C 1
ATOM 837 O O . THR A 1 107 ? -11.190 3.946 34.791 1.00 95.06 107 THR A O 1
ATOM 840 N N . GLY A 1 108 ? -11.509 3.147 32.713 1.00 93.25 108 GLY A N 1
ATOM 841 C CA . GLY A 1 108 ? -12.681 2.321 32.993 1.00 93.25 108 GLY A CA 1
ATOM 842 C C . GLY A 1 108 ? -14.009 3.010 32.671 1.00 93.25 108 GLY A C 1
ATOM 843 O O . GLY A 1 108 ? -15.063 2.376 32.790 1.00 93.25 108 GLY A O 1
ATOM 844 N N . GLU A 1 109 ? -13.981 4.264 32.223 1.00 93.88 109 GLU A N 1
ATOM 845 C CA . GLU A 1 109 ? -15.171 5.040 31.887 1.00 93.88 109 GLU A CA 1
ATOM 846 C C . GLU A 1 109 ? -15.757 4.625 30.536 1.00 93.88 109 GLU A C 1
ATOM 848 O O . GLU A 1 109 ? -15.051 4.202 29.620 1.00 93.88 109 GLU A O 1
ATOM 853 N N . THR A 1 110 ? -17.082 4.723 30.404 1.00 92.25 110 THR A N 1
ATOM 854 C CA . THR A 1 110 ? -17.769 4.325 29.165 1.00 92.25 110 THR A CA 1
ATOM 855 C C . THR A 1 110 ? -17.592 5.385 28.083 1.00 92.25 110 THR A C 1
ATOM 857 O O . THR A 1 110 ? -17.961 6.546 28.265 1.00 92.25 110 THR A O 1
ATOM 860 N N . VAL A 1 111 ? -17.099 4.968 26.919 1.00 91.88 111 VAL A N 1
ATOM 861 C CA . VAL A 1 111 ? -16.878 5.837 25.760 1.00 91.88 111 VAL A CA 1
ATOM 862 C C . VAL A 1 111 ? -18.132 5.893 24.895 1.00 91.88 111 VAL A C 1
ATOM 864 O O . VAL A 1 111 ? -18.757 4.872 24.594 1.00 91.88 111 VAL A O 1
ATOM 867 N N . LEU A 1 112 ? -18.487 7.100 24.447 1.00 91.12 112 LEU A N 1
ATOM 868 C CA . LEU A 1 112 ? -19.537 7.277 23.450 1.00 91.12 112 LEU A CA 1
ATOM 869 C C . LEU A 1 112 ? -19.120 6.600 22.138 1.00 91.12 112 LEU A C 1
ATOM 871 O O . LEU A 1 112 ? -18.084 6.932 21.561 1.00 91.12 112 LEU A O 1
ATOM 875 N N . SER A 1 113 ? -19.951 5.678 21.666 1.00 91.19 113 SER A N 1
ATOM 876 C CA . SER A 1 113 ? -19.699 4.904 20.456 1.00 91.19 113 SER A CA 1
ATOM 877 C C . SER A 1 113 ? -20.945 4.806 19.580 1.00 91.19 113 SER A C 1
ATOM 879 O O . SER A 1 113 ? -22.084 4.957 20.038 1.00 91.19 113 SER A O 1
ATOM 881 N N . GLU A 1 114 ? -20.719 4.587 18.290 1.00 89.06 114 GLU A N 1
ATOM 882 C CA . GLU A 1 114 ? -21.754 4.464 17.274 1.00 89.06 114 GLU A CA 1
ATOM 883 C C . GLU A 1 114 ? -21.597 3.147 16.517 1.00 89.06 114 GLU A C 1
ATOM 885 O O . GLU A 1 114 ? -20.503 2.805 16.080 1.00 89.06 114 GLU A O 1
ATOM 890 N N . LEU A 1 115 ? -22.696 2.409 16.361 1.00 89.12 115 LEU A N 1
ATOM 891 C CA . LEU A 1 115 ? -22.729 1.171 15.590 1.00 89.12 115 LEU A CA 1
ATOM 892 C C . LEU A 1 115 ? -23.258 1.476 14.187 1.00 89.12 115 LEU A C 1
ATOM 894 O O . LEU A 1 115 ? -24.441 1.783 14.034 1.00 89.12 115 LEU A O 1
ATOM 898 N N . VAL A 1 116 ? -22.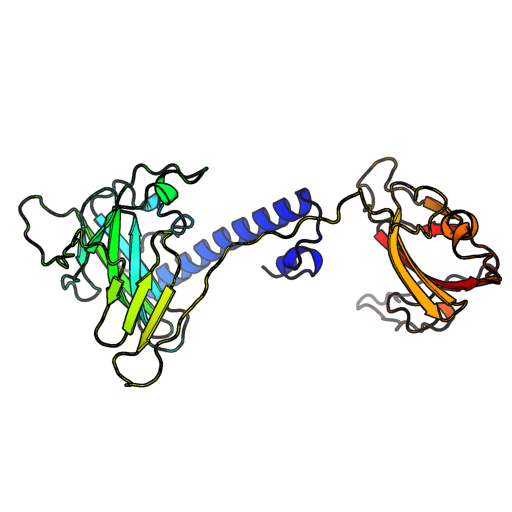390 1.366 13.186 1.00 89.69 116 VAL A N 1
ATOM 899 C CA . VAL A 1 116 ? -22.666 1.727 11.789 1.00 89.69 116 VAL A CA 1
ATOM 900 C C . VAL A 1 116 ? -22.660 0.460 10.923 1.00 89.69 116 VAL A C 1
ATOM 902 O O . VAL A 1 116 ? -21.779 -0.386 11.113 1.00 89.69 116 VAL A O 1
ATOM 905 N N . PRO A 1 117 ? -23.617 0.276 9.994 1.00 92.44 117 PRO A N 1
ATOM 906 C CA . PRO A 1 117 ? -23.574 -0.840 9.051 1.00 92.44 117 PRO A CA 1
ATOM 907 C C . PRO A 1 117 ? -22.350 -0.743 8.129 1.00 92.44 117 PRO A C 1
ATOM 909 O O . PRO A 1 117 ? -21.929 0.344 7.735 1.00 92.44 117 PRO A O 1
ATOM 912 N N . ILE A 1 118 ? -21.776 -1.892 7.785 1.00 93.19 118 ILE A N 1
ATOM 913 C CA . ILE A 1 118 ? -20.765 -2.004 6.730 1.00 93.19 118 ILE A CA 1
ATOM 914 C C . ILE A 1 118 ? -21.500 -1.941 5.386 1.00 93.19 118 ILE A C 1
ATOM 916 O O . ILE A 1 118 ? -22.548 -2.566 5.235 1.00 93.19 118 ILE A O 1
ATOM 920 N N . SER A 1 119 ? -20.980 -1.191 4.413 1.00 93.06 119 SER A N 1
ATOM 921 C CA . SER A 1 119 ? -21.629 -1.052 3.103 1.00 93.06 119 SER A CA 1
ATOM 922 C C . SER A 1 119 ? -21.692 -2.385 2.353 1.00 93.06 119 SER A C 1
ATOM 924 O O . SER A 1 119 ? -20.815 -3.237 2.511 1.00 93.06 119 SER A O 1
ATOM 926 N N . ASP A 1 120 ? -22.692 -2.547 1.485 1.00 93.25 120 ASP A N 1
ATOM 927 C CA . ASP A 1 120 ? -22.823 -3.750 0.653 1.00 93.25 120 ASP A CA 1
ATOM 928 C C . ASP A 1 120 ? -21.598 -3.944 -0.250 1.00 93.25 120 ASP A C 1
ATOM 930 O O . ASP A 1 120 ? -21.123 -5.063 -0.424 1.00 93.25 120 ASP A O 1
ATOM 934 N N . ALA A 1 121 ? -21.018 -2.851 -0.760 1.00 94.06 121 ALA A N 1
ATOM 935 C CA . ALA A 1 121 ? -19.780 -2.895 -1.533 1.00 94.06 121 ALA A CA 1
ATOM 936 C C . ALA A 1 121 ? -18.626 -3.520 -0.733 1.00 94.06 121 ALA A C 1
ATOM 938 O O . ALA A 1 121 ? -17.932 -4.388 -1.251 1.00 94.06 121 ALA A O 1
ATOM 939 N N . THR A 1 122 ? -18.446 -3.134 0.538 1.00 94.56 122 THR A N 1
ATOM 940 C CA . THR A 1 122 ? -17.407 -3.709 1.406 1.00 94.56 122 THR A CA 1
ATOM 941 C C . THR A 1 122 ? -17.721 -5.154 1.795 1.00 94.56 122 THR A C 1
ATOM 943 O O . THR A 1 122 ? -16.815 -5.985 1.814 1.00 94.56 122 THR A O 1
ATOM 946 N N . GLN A 1 123 ? -18.987 -5.483 2.075 1.00 93.75 123 GLN A N 1
ATOM 947 C CA . GLN A 1 123 ? -19.397 -6.854 2.404 1.00 93.75 123 GLN A CA 1
ATOM 948 C C . GLN A 1 123 ? -19.130 -7.834 1.251 1.00 93.75 123 GLN A C 1
ATOM 950 O O . GLN A 1 123 ? -18.774 -8.980 1.517 1.00 93.75 123 GLN A O 1
ATOM 955 N N . ASN A 1 124 ? -19.235 -7.362 0.004 1.00 94.44 124 ASN A N 1
ATOM 956 C CA . ASN A 1 124 ? -19.061 -8.149 -1.219 1.00 94.44 124 ASN A CA 1
ATOM 957 C C . ASN A 1 124 ? -17.635 -8.108 -1.807 1.00 94.44 124 ASN A C 1
ATOM 959 O O . ASN A 1 124 ? -17.432 -8.579 -2.927 1.00 94.44 124 ASN A O 1
ATOM 963 N N . ILE A 1 125 ? -16.641 -7.554 -1.097 1.00 94.94 125 ILE A N 1
ATOM 964 C CA . ILE A 1 125 ? -15.244 -7.559 -1.566 1.00 94.94 125 ILE A CA 1
ATOM 965 C C . ILE A 1 125 ? -14.759 -9.013 -1.744 1.00 94.94 125 ILE A C 1
ATOM 967 O O . ILE A 1 125 ? -14.821 -9.791 -0.786 1.00 94.94 125 ILE A O 1
ATOM 971 N N . PRO A 1 126 ? -14.226 -9.394 -2.923 1.00 94.44 126 PRO A N 1
ATOM 972 C CA . PRO A 1 126 ? -13.647 -10.719 -3.127 1.00 94.44 126 PRO A CA 1
ATOM 973 C C . PRO A 1 126 ? -12.538 -11.026 -2.112 1.00 94.44 126 PRO A C 1
ATOM 975 O O . PRO A 1 126 ? -11.662 -10.202 -1.865 1.00 94.44 126 PRO A O 1
ATOM 978 N N . GLY A 1 127 ? -12.574 -12.221 -1.519 1.00 90.25 127 GLY A N 1
ATOM 979 C CA . GLY A 1 127 ? -11.621 -12.648 -0.485 1.00 90.25 127 GLY A CA 1
ATOM 980 C C . GLY A 1 127 ? -12.019 -12.275 0.947 1.00 90.25 127 GLY A C 1
ATOM 981 O O . GLY A 1 127 ? -11.423 -12.785 1.895 1.00 90.25 127 GLY A O 1
ATOM 982 N N . ARG A 1 128 ? -13.060 -11.454 1.136 1.00 92.62 128 ARG A N 1
ATOM 983 C CA . ARG A 1 128 ? -13.652 -11.221 2.455 1.00 92.62 128 ARG A CA 1
ATOM 984 C C . ARG A 1 128 ? -14.458 -12.446 2.893 1.00 92.62 128 ARG A C 1
ATOM 986 O O . ARG A 1 128 ? -15.336 -12.909 2.172 1.00 92.62 128 ARG A O 1
ATOM 993 N N . THR A 1 129 ? -14.186 -12.952 4.093 1.00 91.19 129 THR A N 1
ATOM 994 C CA . THR A 1 129 ? -14.801 -14.185 4.626 1.00 91.19 129 THR A CA 1
ATOM 995 C C . THR A 1 129 ? -15.617 -13.966 5.899 1.00 91.19 129 THR A C 1
ATOM 997 O O . THR A 1 129 ? -16.330 -14.869 6.332 1.00 91.19 129 THR A O 1
ATOM 1000 N N . SER A 1 130 ? -15.549 -12.780 6.512 1.00 88.56 130 SER A N 1
ATOM 1001 C CA . SER A 1 130 ? -16.278 -12.501 7.753 1.00 88.56 130 SER A CA 1
ATOM 1002 C C . SER A 1 130 ? -17.782 -12.316 7.533 1.00 88.56 130 SER A C 1
ATOM 1004 O O . SER A 1 130 ? -18.227 -11.626 6.616 1.00 88.56 130 SER A O 1
ATOM 1006 N N . VAL A 1 131 ? -18.576 -12.843 8.466 1.00 88.62 131 VAL A N 1
ATOM 1007 C CA . VAL A 1 131 ? -20.033 -12.627 8.549 1.00 88.62 131 VAL A CA 1
ATOM 1008 C C . VAL A 1 131 ? -20.408 -11.314 9.246 1.00 88.62 131 VAL A C 1
ATOM 1010 O O . VAL A 1 131 ? -21.583 -11.020 9.449 1.00 88.62 131 VAL A O 1
ATOM 1013 N N . THR A 1 132 ? -19.417 -10.521 9.654 1.00 90.50 132 THR A N 1
ATOM 1014 C CA . THR A 1 132 ? -19.628 -9.240 10.329 1.00 90.50 132 THR A CA 1
ATOM 1015 C C . THR A 1 132 ? -20.298 -8.233 9.394 1.00 90.50 132 THR A C 1
ATOM 1017 O O . THR A 1 132 ? -19.825 -8.009 8.285 1.00 90.50 132 THR A O 1
ATOM 1020 N N . GLN A 1 133 ? -21.374 -7.590 9.851 1.00 90.94 133 GLN A N 1
ATOM 1021 C CA . GLN A 1 133 ? -22.152 -6.624 9.054 1.00 90.94 133 GLN A CA 1
ATOM 1022 C C . GLN A 1 133 ? -22.118 -5.201 9.619 1.00 90.94 133 GLN A C 1
ATOM 1024 O O . GLN A 1 133 ? -22.709 -4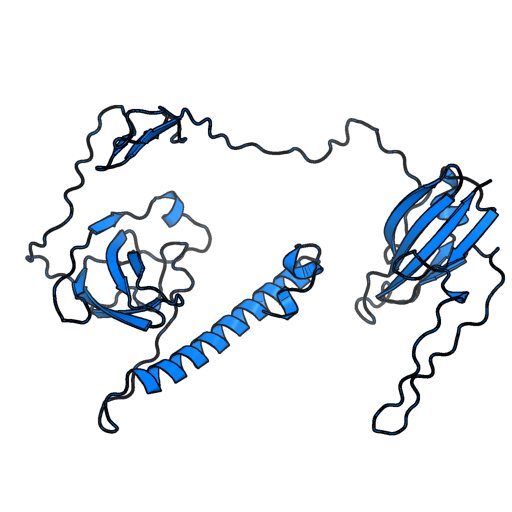.283 9.054 1.00 90.94 133 GLN A O 1
ATOM 1029 N N . LYS A 1 134 ? -21.481 -5.006 10.775 1.00 91.94 134 LYS A N 1
ATOM 1030 C CA . LYS A 1 134 ? -21.478 -3.736 11.499 1.00 91.94 134 LYS A CA 1
ATOM 1031 C C . LYS A 1 134 ? -20.082 -3.429 12.014 1.00 91.94 134 LYS A C 1
ATOM 1033 O O . LYS A 1 134 ? -19.260 -4.320 12.212 1.00 91.94 134 LYS A O 1
ATOM 1038 N N . GLN A 1 135 ? -19.829 -2.154 12.247 1.00 93.62 135 GLN A N 1
ATOM 1039 C CA . GLN A 1 135 ? -18.607 -1.671 12.864 1.00 93.62 135 GLN A CA 1
ATOM 1040 C C . GLN A 1 135 ? -18.941 -0.654 13.947 1.00 93.62 135 GLN A C 1
ATOM 1042 O O . GLN A 1 135 ? -19.860 0.153 13.797 1.00 93.62 135 GLN A O 1
ATOM 1047 N N . ILE A 1 136 ? -18.191 -0.699 15.041 1.00 93.62 136 ILE A N 1
ATOM 1048 C CA . ILE A 1 136 ? -18.253 0.309 16.091 1.00 93.62 136 ILE A CA 1
ATOM 1049 C C . ILE A 1 136 ? -17.256 1.411 15.766 1.00 93.62 136 ILE A C 1
ATOM 1051 O O . ILE A 1 136 ? -16.092 1.139 15.474 1.00 93.62 136 ILE A O 1
ATOM 1055 N N . ILE A 1 137 ? -17.722 2.654 15.840 1.00 94.56 137 ILE A N 1
ATOM 1056 C CA . ILE A 1 137 ? -16.915 3.860 15.705 1.00 94.56 137 ILE A CA 1
ATOM 1057 C C . ILE A 1 1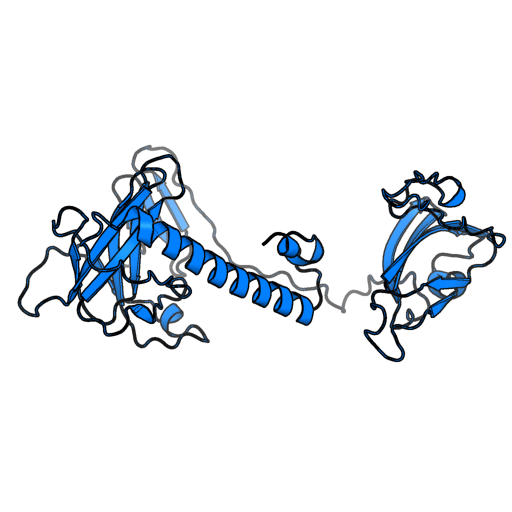37 ? -16.903 4.587 17.045 1.00 94.56 137 ILE A C 1
ATOM 1059 O O . ILE A 1 137 ? -17.955 4.866 17.617 1.00 94.56 137 ILE A O 1
ATOM 1063 N N . PHE A 1 138 ? -15.717 4.909 17.549 1.00 95.00 138 PHE A N 1
ATOM 1064 C CA . PHE A 1 138 ? -15.553 5.684 18.778 1.00 95.00 138 PHE A CA 1
ATOM 1065 C C . PHE A 1 138 ? -14.339 6.606 18.671 1.00 95.00 138 PHE A C 1
ATOM 1067 O O . PHE A 1 138 ? -13.437 6.383 17.862 1.00 95.00 138 PHE A O 1
ATOM 1074 N N . LYS A 1 139 ? -14.322 7.671 19.472 1.00 95.75 139 LYS A N 1
ATOM 1075 C CA . LYS A 1 139 ? -13.214 8.629 19.507 1.00 95.75 139 LYS A CA 1
ATOM 1076 C C . LYS A 1 139 ? -12.157 8.141 20.499 1.00 95.75 139 LYS A C 1
ATOM 1078 O O . LYS A 1 139 ? -12.437 8.068 21.691 1.00 95.75 139 LYS A O 1
ATOM 1083 N N . ALA A 1 140 ? -10.959 7.833 20.015 1.00 97.12 140 ALA A N 1
ATOM 1084 C CA . ALA A 1 140 ? -9.824 7.431 20.835 1.00 97.12 140 ALA A CA 1
ATOM 1085 C C . ALA A 1 140 ? -8.883 8.618 21.074 1.00 97.12 140 ALA A C 1
ATOM 1087 O O . ALA A 1 140 ? -8.556 9.349 20.139 1.00 97.12 140 ALA A O 1
ATOM 1088 N N . ASN A 1 141 ? -8.439 8.791 22.318 1.00 96.88 141 ASN A N 1
ATOM 1089 C CA . ASN A 1 141 ? -7.371 9.709 22.707 1.00 96.88 141 ASN A CA 1
ATOM 1090 C C . ASN A 1 141 ? -6.088 8.905 22.951 1.00 96.88 141 ASN A C 1
ATOM 1092 O O . ASN A 1 141 ? -6.124 7.944 23.721 1.00 96.88 141 ASN A O 1
ATOM 1096 N N . LEU A 1 142 ? -4.997 9.269 22.275 1.00 97.19 142 LEU A N 1
ATOM 1097 C CA . LEU A 1 142 ? -3.717 8.571 22.334 1.00 97.19 142 LEU A CA 1
ATOM 1098 C C . LEU A 1 142 ? -2.594 9.549 22.711 1.00 97.19 142 LEU A C 1
ATOM 1100 O O . LEU A 1 142 ? -2.467 10.597 22.070 1.00 97.19 142 LEU A O 1
ATOM 1104 N N . PRO A 1 143 ? -1.743 9.219 23.699 1.00 97.12 143 PRO A N 1
ATOM 1105 C CA . PRO A 1 143 ? -0.568 10.026 24.021 1.00 97.12 143 PRO A CA 1
ATOM 1106 C C . PRO A 1 143 ? 0.465 9.992 22.883 1.00 97.12 143 PRO A C 1
ATOM 1108 O O . PRO A 1 143 ? 0.452 9.087 22.049 1.00 97.12 143 PRO A O 1
ATOM 1111 N N . GLY A 1 144 ? 1.369 10.974 22.838 1.00 97.31 144 GLY A N 1
ATOM 1112 C CA . GLY A 1 144 ? 2.499 10.968 21.901 1.00 97.31 144 GLY A CA 1
ATOM 1113 C C . GLY A 1 144 ? 3.482 9.833 22.206 1.00 97.31 144 GLY A C 1
ATOM 1114 O O . GLY A 1 144 ? 3.780 9.588 23.373 1.00 97.31 144 GLY A O 1
ATOM 1115 N N . LEU A 1 145 ? 3.960 9.138 21.170 1.00 95.81 145 LEU A N 1
ATOM 1116 C CA . LEU A 1 145 ? 4.844 7.963 21.232 1.00 95.81 145 LEU A CA 1
ATOM 1117 C C . LEU A 1 145 ? 4.376 6.900 22.234 1.00 95.81 145 LEU A C 1
ATOM 1119 O O . LEU A 1 145 ? 5.184 6.212 22.856 1.00 95.81 145 LEU A O 1
ATOM 1123 N N . GLY A 1 146 ? 3.065 6.770 22.411 1.00 93.88 146 GLY A N 1
ATOM 1124 C CA . GLY A 1 146 ? 2.487 5.907 23.428 1.00 93.88 146 GLY A CA 1
ATOM 1125 C C . GLY A 1 146 ? 1.289 5.136 22.914 1.00 93.88 146 GLY A C 1
ATOM 1126 O O . GLY A 1 146 ? 0.940 5.178 21.735 1.00 93.88 146 GLY A O 1
ATOM 1127 N N . PHE A 1 147 ? 0.664 4.392 23.815 1.00 93.88 147 PHE A N 1
ATOM 1128 C CA . PHE A 1 147 ? -0.490 3.569 23.495 1.00 93.88 147 PHE A CA 1
ATOM 1129 C C . PHE A 1 147 ? -1.608 3.764 24.516 1.00 93.88 147 PHE A C 1
ATOM 1131 O O . PHE A 1 147 ? -1.416 4.325 25.596 1.00 93.88 147 PHE A O 1
ATOM 1138 N N . SER A 1 148 ? -2.807 3.316 24.168 1.00 94.50 148 SER A N 1
ATOM 1139 C CA . SER A 1 148 ? -3.949 3.257 25.078 1.00 94.50 148 SER A CA 1
ATOM 1140 C C . SER A 1 148 ? -4.780 2.022 24.777 1.00 94.50 148 SER A C 1
ATOM 1142 O O . SER A 1 148 ? -5.009 1.695 23.612 1.00 94.50 148 SER A O 1
ATOM 1144 N N . THR A 1 149 ? -5.226 1.341 25.828 1.00 94.44 149 THR A N 1
ATOM 1145 C CA . THR A 1 149 ? -6.009 0.108 25.719 1.00 94.44 149 THR A CA 1
ATOM 1146 C C . THR A 1 149 ? -7.469 0.386 26.039 1.00 94.44 149 THR A C 1
ATOM 1148 O O . THR A 1 149 ? -7.791 0.881 27.118 1.00 94.44 149 THR A O 1
ATOM 1151 N N . TYR A 1 150 ? -8.340 0.060 25.089 1.00 96.81 150 TYR A N 1
ATOM 1152 C CA . TYR A 1 150 ? -9.790 0.137 25.219 1.00 96.81 150 TYR A CA 1
ATOM 1153 C C . TYR A 1 150 ? -10.359 -1.265 25.430 1.00 96.81 150 TYR A C 1
ATOM 1155 O O . TYR A 1 150 ? -9.829 -2.246 24.904 1.00 96.81 150 TYR A O 1
ATOM 1163 N N . TYR A 1 151 ? -11.447 -1.358 26.185 1.00 96.25 151 TYR A N 1
ATOM 1164 C CA . TYR A 1 151 ? -12.051 -2.627 26.587 1.00 96.25 151 TYR A CA 1
ATOM 1165 C C . TYR A 1 151 ? -13.443 -2.749 25.983 1.00 96.25 151 TYR A C 1
ATOM 1167 O O . TYR A 1 151 ? -14.267 -1.845 26.128 1.00 96.25 151 TYR A O 1
ATOM 1175 N N . PHE A 1 152 ? -13.695 -3.867 25.312 1.00 95.75 152 PHE A N 1
ATOM 1176 C CA . PHE A 1 152 ? -14.958 -4.173 24.663 1.00 95.75 152 PHE A CA 1
ATOM 1177 C C . PHE A 1 152 ? -15.640 -5.307 25.409 1.00 95.75 152 PHE A C 1
ATOM 1179 O O . PHE A 1 152 ? -15.057 -6.373 25.608 1.00 95.75 152 PHE A O 1
ATOM 1186 N N . GLU A 1 153 ? -16.894 -5.091 25.788 1.00 94.50 153 GLU A N 1
ATOM 1187 C CA . GLU A 1 153 ? -17.725 -6.109 26.425 1.00 94.50 153 GLU A CA 1
ATOM 1188 C C . GLU A 1 153 ? -19.072 -6.180 25.721 1.00 94.50 153 GLU A C 1
ATOM 1190 O O . GLU A 1 153 ? -19.681 -5.137 25.458 1.00 94.50 153 GLU A O 1
ATOM 1195 N N . ARG A 1 154 ? -19.536 -7.394 25.395 1.00 91.44 154 ARG A N 1
ATOM 1196 C CA . ARG A 1 154 ? -20.822 -7.581 24.722 1.00 91.44 154 ARG A CA 1
ATOM 1197 C C . ARG A 1 154 ? -21.907 -6.872 25.512 1.00 91.44 154 ARG A C 1
ATOM 1199 O O . ARG A 1 154 ? -22.045 -7.029 26.726 1.00 91.44 154 ARG A O 1
ATOM 1206 N N . LYS A 1 155 ? -22.688 -6.083 24.795 1.00 84.44 155 LYS A N 1
ATOM 1207 C CA . LYS A 1 155 ? -23.730 -5.279 25.394 1.00 84.44 155 LYS A CA 1
ATOM 1208 C C . LYS A 1 155 ? -24.893 -6.164 25.883 1.00 84.44 155 LYS A C 1
ATOM 1210 O O . LYS A 1 155 ? -25.402 -6.958 25.091 1.00 84.44 155 LYS A O 1
ATOM 1215 N N . PRO A 1 156 ? -25.372 -5.995 27.129 1.00 82.75 156 PRO A N 1
ATOM 1216 C CA . PRO A 1 156 ? -26.624 -6.604 27.577 1.00 82.75 156 PRO A CA 1
ATOM 1217 C C . PRO A 1 156 ? -27.824 -6.035 26.802 1.00 82.75 156 PRO A C 1
ATOM 1219 O O . PRO A 1 156 ? -27.879 -4.826 26.559 1.00 82.75 156 PRO A O 1
ATOM 1222 N N . GLU A 1 157 ? -28.799 -6.873 26.438 1.00 69.81 157 GLU A N 1
ATOM 1223 C CA . GLU A 1 157 ? -29.954 -6.476 25.606 1.00 69.81 157 GLU A CA 1
ATOM 1224 C C . GLU A 1 157 ? -30.761 -5.301 26.192 1.00 69.81 157 GLU A C 1
ATOM 1226 O O . GLU A 1 157 ? -31.237 -4.437 25.456 1.00 69.81 157 GLU A O 1
ATOM 1231 N N . GLU A 1 158 ? -30.849 -5.206 27.520 1.00 61.59 158 GLU A N 1
ATOM 1232 C CA . GLU A 1 158 ? -31.653 -4.202 28.234 1.00 61.59 158 GLU A CA 1
ATOM 1233 C C . GLU A 1 158 ? -30.952 -2.844 28.409 1.00 61.59 158 GLU A C 1
ATOM 1235 O O . GLU A 1 158 ? -31.562 -1.849 28.817 1.00 61.59 158 GLU A O 1
ATOM 1240 N N . ALA A 1 159 ? -29.655 -2.769 28.114 1.00 62.75 159 ALA A N 1
ATOM 1241 C CA . ALA A 1 159 ? -28.858 -1.611 28.473 1.00 62.75 159 ALA A CA 1
ATOM 1242 C C . ALA A 1 159 ? -29.024 -0.463 27.452 1.00 62.75 159 ALA A C 1
ATOM 1244 O O . ALA A 1 159 ? -28.683 -0.553 26.267 1.00 62.75 159 ALA A O 1
ATOM 1245 N N . LYS A 1 160 ? -29.566 0.670 27.914 1.00 61.19 160 LYS A N 1
ATOM 1246 C CA . LYS A 1 160 ? -29.725 1.895 27.115 1.00 61.19 160 LYS A CA 1
ATOM 1247 C C . LYS A 1 160 ? -28.447 2.727 27.191 1.00 61.19 160 LYS A C 1
ATOM 1249 O O . LYS A 1 160 ? -28.171 3.343 28.213 1.00 61.19 160 LYS A O 1
ATOM 1254 N N . TYR A 1 161 ? -27.698 2.795 26.093 1.00 63.59 161 TYR A N 1
ATOM 1255 C CA . TYR A 1 161 ? -26.517 3.657 25.992 1.00 63.59 161 TYR A CA 1
ATOM 1256 C C . TYR A 1 161 ? -26.813 4.877 25.136 1.00 63.59 161 TYR A C 1
ATOM 1258 O O . TYR A 1 161 ? -27.605 4.817 24.190 1.00 63.59 161 TYR A O 1
ATOM 1266 N N . LYS A 1 162 ? -26.142 5.986 25.458 1.00 58.09 162 LYS A N 1
ATOM 1267 C CA . LYS A 1 162 ? -26.103 7.150 24.578 1.00 58.09 162 LYS A CA 1
ATOM 1268 C C . LYS A 1 162 ? -25.474 6.691 23.263 1.00 58.09 162 LYS A C 1
ATOM 1270 O O . LYS A 1 162 ? -24.301 6.352 23.228 1.00 58.09 162 LYS A O 1
ATOM 1275 N N . ARG A 1 163 ? -26.272 6.639 22.203 1.00 64.19 163 ARG A N 1
ATOM 1276 C CA . ARG A 1 163 ? -25.787 6.556 20.826 1.00 64.19 163 ARG A CA 1
ATOM 1277 C C . ARG A 1 163 ? -25.931 7.927 20.196 1.00 64.19 163 ARG A C 1
ATOM 1279 O O . ARG A 1 163 ? -26.864 8.663 20.536 1.00 64.19 163 ARG A O 1
ATOM 1286 N N . SER A 1 164 ? -25.043 8.248 19.264 1.00 58.09 164 SER A N 1
ATOM 1287 C CA . SER A 1 164 ? -25.298 9.358 18.352 1.00 58.09 164 SER A CA 1
ATOM 1288 C C . SER A 1 164 ? -26.594 9.050 17.594 1.00 58.09 164 SER A C 1
ATOM 1290 O O . SER A 1 164 ? -26.736 7.980 17.002 1.00 58.09 164 SER A O 1
ATOM 1292 N N . LYS A 1 165 ? -27.603 9.922 17.696 1.00 55.00 165 LYS A N 1
ATOM 1293 C CA . LYS A 1 165 ? -28.843 9.770 16.926 1.00 55.00 165 LYS A CA 1
ATOM 1294 C C . LYS A 1 165 ? -28.585 10.319 15.528 1.00 55.00 165 LYS A C 1
ATOM 1296 O O . LYS A 1 165 ? -28.715 11.523 15.323 1.00 55.00 165 LYS A O 1
ATOM 1301 N N . VAL A 1 166 ? -28.249 9.453 14.578 1.00 55.53 166 VAL A N 1
ATOM 1302 C CA . VAL A 1 166 ? -28.251 9.833 13.162 1.00 55.53 166 VAL A CA 1
ATOM 1303 C C . VAL A 1 166 ? -29.707 9.960 12.720 1.00 55.53 166 VAL A C 1
ATOM 1305 O O . VAL A 1 166 ? -30.446 8.977 12.681 1.00 55.53 166 VAL A O 1
ATOM 1308 N N . LYS A 1 167 ? -30.154 11.187 12.441 1.00 55.53 167 LYS A N 1
ATOM 1309 C CA . LYS A 1 167 ? -31.413 11.414 11.729 1.00 55.53 167 LYS A CA 1
ATOM 1310 C C . LYS A 1 167 ? -31.125 11.230 10.244 1.00 55.53 167 LYS A C 1
ATOM 1312 O O . LYS A 1 167 ? -30.540 12.113 9.631 1.00 55.53 167 LYS A O 1
ATOM 1317 N N . ILE A 1 168 ? -31.520 10.092 9.685 1.00 55.81 168 ILE A N 1
ATOM 1318 C CA . ILE A 1 168 ? -31.567 9.924 8.232 1.00 55.81 168 ILE A CA 1
ATOM 1319 C C . ILE A 1 168 ? -32.830 10.649 7.765 1.00 55.81 168 ILE A C 1
ATOM 1321 O O . ILE A 1 168 ? -33.940 10.140 7.897 1.00 55.81 168 ILE A O 1
ATOM 1325 N N . THR A 1 169 ? -32.678 11.887 7.311 1.00 55.94 169 THR A N 1
ATOM 1326 C CA . THR A 1 169 ? -33.728 12.595 6.577 1.00 55.94 169 THR A CA 1
ATOM 1327 C C . THR A 1 169 ? -33.644 12.174 5.118 1.00 55.94 169 THR A C 1
ATOM 1329 O O . THR A 1 169 ? -32.656 12.473 4.461 1.00 55.94 169 THR A O 1
ATOM 1332 N N . HIS A 1 170 ? -34.684 11.511 4.609 1.00 56.09 170 HIS A N 1
ATOM 1333 C CA . HIS A 1 170 ? -34.880 11.259 3.175 1.00 56.09 170 HIS A CA 1
ATOM 1334 C C . HIS A 1 170 ? -35.315 12.542 2.440 1.00 56.09 170 HIS A C 1
ATOM 1336 O O . HIS A 1 170 ? -36.278 12.524 1.681 1.00 56.09 170 HIS A O 1
ATOM 1342 N N . ASN A 1 171 ? -34.660 13.670 2.722 1.00 53.97 171 ASN A N 1
ATOM 1343 C CA . ASN A 1 171 ? -34.782 14.849 1.874 1.00 53.97 171 ASN A CA 1
ATOM 1344 C C . ASN A 1 171 ? -33.729 14.746 0.771 1.00 53.97 171 ASN A C 1
ATOM 1346 O O . ASN A 1 171 ? -32.630 14.259 1.011 1.00 53.97 171 ASN A O 1
ATOM 1350 N N . GLU A 1 172 ? -34.101 15.219 -0.413 1.00 57.31 172 GLU A N 1
ATOM 1351 C CA . GLU A 1 172 ? -33.411 15.100 -1.707 1.00 57.31 172 GLU A CA 1
ATOM 1352 C C . GLU A 1 172 ? -31.980 15.674 -1.739 1.00 57.31 172 GLU A C 1
ATOM 1354 O O . GLU A 1 172 ? -31.258 15.476 -2.708 1.00 57.31 172 GLU A O 1
ATOM 1359 N N . GLU A 1 173 ? -31.529 16.346 -0.679 1.00 65.94 173 GLU A N 1
ATOM 1360 C CA . GLU A 1 173 ? -30.200 16.948 -0.611 1.00 65.94 173 GLU A CA 1
ATOM 1361 C C . GLU A 1 173 ? -29.194 16.008 0.078 1.00 65.94 173 GLU A C 1
ATOM 1363 O O . GLU A 1 173 ? -29.212 15.821 1.300 1.00 65.94 173 GLU A O 1
ATOM 1368 N N . CYS A 1 174 ? -28.273 15.433 -0.704 1.00 81.81 174 CYS A N 1
ATOM 1369 C CA . CYS A 1 174 ? -27.151 14.640 -0.199 1.00 81.81 174 CYS A CA 1
ATOM 1370 C C . CYS A 1 174 ? -26.089 15.566 0.419 1.00 81.81 174 CYS A C 1
ATOM 1372 O O . CYS A 1 174 ? -25.097 15.928 -0.209 1.00 81.81 174 CYS A O 1
ATOM 1374 N N . VAL A 1 175 ? -26.335 16.010 1.652 1.00 86.81 175 VAL A N 1
ATOM 1375 C CA . VAL A 1 175 ? -25.532 17.034 2.332 1.00 86.81 175 VAL A CA 1
ATOM 1376 C C . VAL A 1 175 ? -24.959 16.504 3.639 1.00 86.81 175 VAL A C 1
ATOM 1378 O O . VAL A 1 175 ? -25.676 15.988 4.497 1.00 86.81 175 VAL A O 1
ATOM 1381 N N . LEU A 1 176 ? -23.658 16.713 3.840 1.00 88.31 176 LEU A N 1
ATOM 1382 C CA . LEU A 1 176 ? -22.968 16.503 5.109 1.00 88.31 176 LEU A CA 1
ATOM 1383 C C . LEU A 1 176 ? -22.555 17.848 5.703 1.00 88.31 176 LEU A C 1
ATOM 1385 O O . LEU A 1 176 ? -21.807 18.608 5.094 1.00 88.31 176 LEU A O 1
ATOM 1389 N N . GLN A 1 177 ? -22.999 18.135 6.925 1.00 88.50 177 GLN A N 1
ATOM 1390 C CA . GLN A 1 177 ? -22.726 19.412 7.581 1.00 88.50 177 GLN A CA 1
ATOM 1391 C C . GLN A 1 177 ? -22.265 19.230 9.030 1.00 88.50 177 GLN A C 1
ATOM 1393 O O . GLN A 1 177 ? -22.817 18.433 9.788 1.00 88.50 177 GLN A O 1
ATOM 1398 N N . ASN A 1 178 ? -21.272 20.020 9.435 1.00 87.50 178 ASN A N 1
ATOM 1399 C CA . ASN A 1 178 ? -20.887 20.218 10.831 1.00 87.50 178 ASN A CA 1
ATOM 1400 C C . ASN A 1 178 ? -20.831 21.724 11.168 1.00 87.50 178 ASN A C 1
ATOM 1402 O O . ASN A 1 178 ? -21.384 22.545 10.444 1.00 87.50 178 ASN A O 1
ATOM 1406 N N . GLN A 1 179 ? -20.208 22.100 12.289 1.00 89.31 179 GLN A N 1
ATOM 1407 C CA . GLN A 1 179 ? -20.122 23.503 12.731 1.00 89.31 179 GLN A CA 1
ATOM 1408 C C . GLN A 1 179 ? -19.233 24.384 11.834 1.00 89.31 179 GLN A C 1
ATOM 1410 O O . GLN A 1 179 ? -19.380 25.598 11.845 1.00 89.31 179 GLN A O 1
ATOM 1415 N N . ASN A 1 180 ? -18.323 23.778 11.068 1.00 88.56 180 ASN A N 1
ATOM 1416 C CA . ASN A 1 180 ? -17.276 24.465 10.311 1.00 88.56 180 ASN A CA 1
ATOM 1417 C C . ASN A 1 180 ? -17.421 24.297 8.790 1.00 88.56 180 ASN A C 1
ATOM 1419 O O . ASN A 1 180 ? -16.932 25.131 8.035 1.00 88.56 180 ASN A O 1
ATOM 1423 N N . LEU A 1 181 ? -18.040 23.208 8.333 1.00 89.94 181 LEU A N 1
ATOM 1424 C CA . LEU A 1 181 ? -18.060 22.780 6.938 1.00 89.94 181 LEU A CA 1
ATOM 1425 C C . LEU A 1 181 ? -19.452 22.267 6.557 1.00 89.94 181 LEU A C 1
ATOM 1427 O O . LEU A 1 181 ? -20.056 21.508 7.318 1.00 89.94 181 LEU A O 1
ATOM 1431 N N . LYS A 1 182 ? -19.915 22.634 5.364 1.00 89.69 182 LYS A N 1
ATOM 1432 C CA . LYS A 1 182 ? -21.030 21.998 4.658 1.00 89.69 182 LYS A CA 1
ATOM 1433 C C . LYS A 1 182 ? -20.503 21.445 3.330 1.00 89.69 182 LYS A C 1
ATOM 1435 O O . LYS A 1 182 ? -19.759 22.132 2.633 1.00 89.69 182 LYS A O 1
ATOM 1440 N N . VAL A 1 183 ? -20.828 20.194 3.036 1.00 90.81 183 VAL A N 1
ATOM 1441 C CA . VAL A 1 183 ? -20.387 19.455 1.853 1.00 90.81 183 VAL A CA 1
ATOM 1442 C C . VAL A 1 183 ? -21.619 18.897 1.164 1.00 90.81 183 VAL A C 1
ATOM 1444 O O . VAL A 1 183 ? -22.366 18.144 1.788 1.00 90.81 183 VAL A O 1
ATOM 1447 N N . ASP A 1 184 ? -21.798 19.249 -0.102 1.00 89.56 184 ASP A N 1
ATOM 1448 C CA . ASP A 1 184 ? -22.946 18.839 -0.903 1.00 89.56 184 ASP A CA 1
ATOM 1449 C C . ASP A 1 184 ? -22.460 17.871 -1.998 1.00 89.56 184 ASP A C 1
ATOM 1451 O O . ASP A 1 184 ? -21.416 18.096 -2.628 1.00 89.56 184 ASP A O 1
ATOM 1455 N N . PHE A 1 185 ? -23.204 16.786 -2.204 1.00 89.94 185 PHE A N 1
ATOM 1456 C CA . PHE A 1 185 ? -22.951 15.765 -3.221 1.00 89.94 185 PHE A CA 1
ATOM 1457 C C . PHE A 1 185 ? -24.041 15.813 -4.295 1.00 89.94 185 PHE A C 1
ATOM 1459 O O . PHE A 1 185 ? -25.184 16.163 -4.000 1.00 89.94 185 PHE A O 1
ATOM 1466 N N . ASP A 1 186 ? -23.680 15.480 -5.533 1.00 87.06 186 ASP A N 1
ATOM 1467 C CA . ASP A 1 186 ? -24.647 15.344 -6.625 1.00 87.06 186 ASP A CA 1
ATOM 1468 C C . ASP A 1 186 ? -25.437 14.022 -6.535 1.00 87.06 186 ASP A C 1
ATOM 1470 O O . ASP A 1 186 ? -25.170 13.161 -5.692 1.00 87.06 186 ASP A O 1
ATOM 1474 N N . ASP A 1 187 ? -26.400 13.838 -7.440 1.00 87.25 187 ASP A N 1
ATOM 1475 C CA . ASP A 1 187 ? -27.242 12.634 -7.508 1.00 87.25 187 ASP A CA 1
ATOM 1476 C C . ASP A 1 187 ? -26.448 11.344 -7.802 1.00 87.25 187 ASP A C 1
ATOM 1478 O O . ASP A 1 187 ? -26.954 10.237 -7.616 1.00 87.25 187 ASP A O 1
ATOM 1482 N N . GLN A 1 188 ? -25.201 11.469 -8.271 1.00 86.94 188 GLN A N 1
ATOM 1483 C CA . GLN A 1 188 ? -24.284 10.359 -8.540 1.00 86.94 188 GLN A CA 1
ATOM 1484 C C . GLN A 1 188 ? -23.371 10.058 -7.338 1.00 86.94 188 GLN A C 1
ATOM 1486 O O . GLN A 1 188 ? -22.606 9.093 -7.374 1.00 86.94 188 GLN A O 1
ATOM 1491 N N . GLY A 1 189 ? -23.457 10.852 -6.266 1.00 86.44 189 GLY A N 1
ATOM 1492 C CA . GLY A 1 189 ? -22.620 10.743 -5.075 1.00 86.44 189 GLY A CA 1
ATOM 1493 C C . GLY A 1 189 ? -21.231 11.369 -5.228 1.00 86.44 189 GLY A C 1
ATOM 1494 O O . GLY A 1 189 ? -20.375 11.151 -4.367 1.00 86.44 189 GLY A O 1
ATOM 1495 N N . ASN A 1 190 ? -20.983 12.138 -6.291 1.00 90.00 190 ASN A N 1
ATOM 1496 C CA . ASN A 1 190 ? -19.743 12.887 -6.446 1.00 90.00 190 ASN A CA 1
ATOM 1497 C C . ASN A 1 190 ? -19.780 14.157 -5.599 1.00 90.00 190 ASN A C 1
ATOM 1499 O O . ASN A 1 190 ? -20.824 14.780 -5.401 1.00 90.00 190 ASN A O 1
ATOM 1503 N N . LEU A 1 191 ? -18.610 14.575 -5.124 1.00 90.94 191 LEU A N 1
ATOM 1504 C CA . LEU A 1 191 ? -18.449 15.846 -4.438 1.00 90.94 191 LEU A CA 1
ATOM 1505 C C . LEU A 1 191 ? -18.758 17.004 -5.398 1.00 90.94 191 LEU A C 1
ATOM 1507 O O . LEU A 1 191 ? -18.007 17.230 -6.345 1.00 90.94 191 LEU A O 1
ATOM 1511 N N . HIS A 1 192 ? -19.821 17.754 -5.107 1.00 88.25 192 HIS A N 1
ATOM 1512 C CA . HIS A 1 192 ? -20.290 18.867 -5.931 1.00 88.25 192 HIS A CA 1
ATOM 1513 C C . HIS A 1 192 ? -19.863 20.225 -5.357 1.00 88.25 192 HIS A C 1
ATOM 1515 O O . HIS A 1 192 ? -19.461 21.133 -6.091 1.00 88.25 192 HIS A O 1
ATOM 1521 N N . GLN A 1 193 ? -19.916 20.381 -4.030 1.00 88.81 193 GLN A N 1
ATOM 1522 C CA . GLN A 1 193 ? -19.672 21.675 -3.398 1.00 88.81 193 GLN A CA 1
ATOM 1523 C C . GLN A 1 193 ? -19.093 21.543 -1.990 1.00 88.81 193 GLN A C 1
ATOM 1525 O O . GLN A 1 193 ? -19.539 20.725 -1.187 1.00 88.81 193 GLN A O 1
ATOM 1530 N N . ILE A 1 194 ? -18.127 22.406 -1.665 1.00 90.44 194 ILE A N 1
ATOM 1531 C CA . ILE A 1 194 ? -17.614 22.583 -0.303 1.00 90.44 194 ILE A CA 1
ATOM 1532 C C . ILE A 1 194 ? -17.830 24.033 0.133 1.00 90.44 194 ILE A C 1
ATOM 1534 O O . ILE A 1 194 ? -17.457 24.976 -0.569 1.00 90.44 194 ILE A O 1
ATOM 1538 N N . ILE A 1 195 ? -18.407 24.208 1.321 1.00 87.50 195 ILE A N 1
ATOM 1539 C CA . ILE A 1 195 ? -18.700 25.505 1.929 1.00 87.50 195 ILE A CA 1
ATOM 1540 C C . ILE A 1 195 ? -18.052 25.560 3.311 1.00 87.50 195 ILE A C 1
ATOM 1542 O O . ILE A 1 195 ? -18.411 24.802 4.215 1.00 87.50 195 ILE A O 1
ATOM 1546 N N . ASN A 1 196 ? -17.125 26.498 3.499 1.00 88.31 196 ASN A N 1
ATOM 1547 C CA . ASN A 1 196 ? -16.611 26.837 4.821 1.00 88.31 196 ASN A CA 1
ATOM 1548 C C . ASN A 1 196 ? -17.629 27.735 5.541 1.00 88.31 196 ASN A C 1
ATOM 1550 O O . ASN A 1 196 ? -17.929 28.829 5.076 1.00 88.31 196 ASN A O 1
ATOM 1554 N N . LEU A 1 197 ? -18.169 27.285 6.672 1.00 87.19 197 LEU A N 1
ATOM 1555 C CA . LEU A 1 197 ? -19.184 28.023 7.433 1.00 87.19 197 LEU A CA 1
ATOM 1556 C C . LEU A 1 197 ? -18.582 29.135 8.306 1.00 87.19 197 LEU A C 1
ATOM 1558 O O . LEU A 1 197 ? -19.287 30.070 8.684 1.00 87.19 197 LEU A O 1
ATOM 1562 N N . ASN A 1 198 ? -17.281 29.059 8.604 1.00 86.00 198 ASN A N 1
ATOM 1563 C CA . ASN A 1 198 ? -16.581 30.021 9.462 1.00 86.00 198 ASN A CA 1
ATOM 1564 C C . ASN A 1 198 ? -16.115 31.269 8.704 1.00 86.00 198 ASN A C 1
ATOM 1566 O O . ASN A 1 198 ? -15.829 32.299 9.313 1.00 86.00 198 ASN A O 1
ATOM 1570 N N . GLN A 1 199 ? -16.021 31.190 7.378 1.00 75.12 199 GLN A N 1
ATOM 1571 C CA . GLN A 1 199 ? -15.655 32.306 6.516 1.00 75.12 199 GLN A CA 1
ATOM 1572 C C . GLN A 1 199 ? -16.798 32.548 5.532 1.00 75.12 199 GLN A C 1
ATOM 1574 O O . GLN A 1 199 ? -17.206 31.638 4.826 1.00 75.12 199 GLN A O 1
ATOM 1579 N N . ARG A 1 200 ? -17.283 33.790 5.397 1.00 60.16 200 ARG A N 1
ATOM 1580 C CA . ARG A 1 200 ? -18.247 34.167 4.334 1.00 60.16 200 ARG A CA 1
ATOM 1581 C C . ARG A 1 200 ? -17.617 34.170 2.925 1.00 60.16 200 ARG A C 1
ATOM 1583 O O . ARG A 1 200 ? -18.116 34.844 2.029 1.00 60.16 200 ARG A O 1
ATOM 1590 N N . ILE A 1 201 ? -16.492 33.481 2.743 1.00 56.97 201 ILE A N 1
ATOM 1591 C CA . ILE A 1 201 ? -15.658 33.502 1.546 1.00 56.97 201 ILE A CA 1
ATOM 1592 C C . ILE A 1 201 ? -15.668 32.099 0.938 1.00 56.97 201 ILE A C 1
ATOM 1594 O O . ILE A 1 201 ? -15.116 31.165 1.509 1.00 56.97 201 ILE A O 1
ATOM 1598 N N . GLY A 1 202 ? -16.275 32.001 -0.246 1.00 58.34 202 GLY A N 1
ATOM 1599 C CA . GLY A 1 202 ? -16.004 30.958 -1.232 1.00 58.34 202 GLY A CA 1
ATOM 1600 C C . GLY A 1 202 ? -16.803 29.671 -1.078 1.00 58.34 202 GLY A C 1
ATOM 1601 O O . GLY A 1 202 ? -16.312 28.683 -0.542 1.00 58.34 202 GLY A O 1
ATOM 1602 N N . VAL A 1 203 ? -17.998 29.646 -1.670 1.00 65.38 203 VAL A N 1
ATOM 1603 C CA . VAL A 1 203 ? -18.532 28.402 -2.234 1.00 65.38 203 VAL A CA 1
ATOM 1604 C C . VAL A 1 203 ? -17.496 27.874 -3.227 1.00 65.38 203 VAL A C 1
ATOM 1606 O O . VAL A 1 203 ? -17.218 28.535 -4.226 1.00 65.38 203 VAL A O 1
ATOM 1609 N N . SER A 1 204 ? -16.902 26.718 -2.945 1.00 73.38 204 SER A N 1
ATOM 1610 C CA . SER A 1 204 ? -16.012 26.050 -3.892 1.00 73.38 204 SER A CA 1
ATOM 1611 C C . SER A 1 204 ? -16.813 24.974 -4.606 1.00 73.38 204 SER A C 1
ATOM 1613 O O . SER A 1 204 ? -17.121 23.940 -4.011 1.00 73.38 204 SER A O 1
ATOM 1615 N N . PHE A 1 205 ? -17.183 25.240 -5.857 1.00 81.75 205 PHE A N 1
ATOM 1616 C CA . PHE A 1 205 ? -17.707 24.202 -6.738 1.00 81.75 205 PHE A CA 1
ATOM 1617 C C . PHE A 1 205 ? -16.564 23.266 -7.107 1.00 81.75 205 PHE A C 1
ATOM 1619 O O . PHE A 1 205 ? -15.487 23.711 -7.511 1.00 81.75 205 PHE A O 1
ATOM 1626 N N . VAL A 1 206 ? -16.800 21.974 -6.935 1.00 86.12 206 VAL A N 1
ATOM 1627 C CA . VAL A 1 206 ? -15.838 20.924 -7.243 1.00 86.12 206 VAL A CA 1
ATOM 1628 C C . VAL A 1 206 ? -16.465 20.045 -8.310 1.00 86.12 206 VAL A C 1
ATOM 1630 O O . VAL A 1 206 ? -17.613 19.637 -8.191 1.00 86.12 206 VAL A O 1
ATOM 1633 N N . SER A 1 207 ? -15.708 19.770 -9.368 1.00 86.31 207 SER A N 1
ATOM 1634 C CA . SER A 1 207 ? -16.081 18.760 -10.351 1.00 86.31 207 SER A CA 1
ATOM 1635 C C . SER A 1 207 ? -15.226 17.531 -10.091 1.00 86.31 207 SER A C 1
ATOM 1637 O O . SER A 1 207 ? -14.025 17.538 -10.365 1.00 86.31 207 SER A O 1
ATOM 1639 N N . GLN A 1 208 ? -15.836 16.480 -9.557 1.00 90.06 208 GLN A N 1
ATOM 1640 C CA . GLN A 1 208 ? -15.210 15.171 -9.428 1.00 90.06 208 GLN A CA 1
ATOM 1641 C C . GLN A 1 208 ? -15.648 14.285 -10.597 1.00 90.06 208 GLN A C 1
ATOM 1643 O O . GLN A 1 208 ? -16.811 14.280 -10.984 1.00 90.06 208 GLN A O 1
ATOM 1648 N N . GLY A 1 209 ? -14.706 13.543 -11.176 1.00 88.69 209 GLY A N 1
ATOM 1649 C CA . GLY A 1 209 ? -14.996 12.598 -12.247 1.00 88.69 209 GLY A CA 1
ATOM 1650 C C . GLY A 1 209 ? -13.955 11.492 -12.299 1.00 88.69 209 GLY A C 1
ATOM 1651 O O . GLY A 1 209 ? -12.779 11.717 -12.009 1.00 88.69 209 GLY A O 1
ATOM 1652 N N . PHE A 1 210 ? -14.403 10.296 -12.664 1.00 90.56 210 PHE A N 1
ATOM 1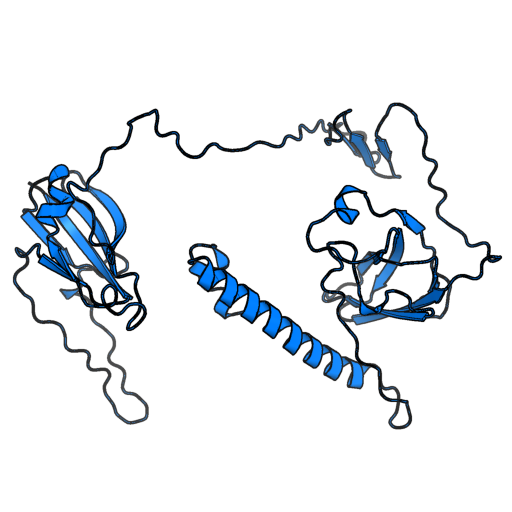653 C CA . PHE A 1 210 ? -13.548 9.137 -12.882 1.00 90.56 210 PHE A CA 1
ATOM 1654 C C . PHE A 1 210 ? -13.383 8.929 -14.384 1.00 90.56 210 PHE A C 1
ATOM 1656 O O . PHE A 1 210 ? -14.362 8.795 -15.115 1.00 90.56 210 PHE A O 1
ATOM 1663 N N . TYR A 1 211 ? -12.134 8.905 -14.836 1.00 92.44 211 TYR A N 1
ATOM 1664 C CA . TYR A 1 211 ? -11.773 8.768 -16.242 1.00 92.44 211 TYR A CA 1
ATOM 1665 C C . TYR A 1 211 ? -10.794 7.611 -16.409 1.00 92.44 211 TYR A C 1
ATOM 1667 O O . TYR A 1 211 ? -10.170 7.158 -15.450 1.00 92.44 211 TYR A O 1
ATOM 1675 N N . TRP A 1 212 ? -10.636 7.152 -17.642 1.00 91.75 212 TRP A N 1
ATOM 1676 C CA . TRP A 1 212 ? -9.669 6.130 -18.011 1.00 91.75 212 TRP A CA 1
ATOM 1677 C C . TRP A 1 212 ? -8.887 6.611 -19.233 1.00 91.75 212 TRP A C 1
ATOM 1679 O O . TRP A 1 212 ? -9.427 7.309 -20.091 1.00 91.75 212 TRP A O 1
ATOM 1689 N N . TYR A 1 213 ? -7.609 6.247 -19.304 1.00 87.12 213 TYR A N 1
ATOM 1690 C CA . TYR A 1 213 ? -6.795 6.470 -20.493 1.00 87.12 213 TYR A CA 1
ATOM 1691 C C . TYR A 1 213 ? -6.769 5.184 -21.302 1.00 87.12 213 TYR A C 1
ATOM 1693 O O . TYR A 1 213 ? -6.429 4.119 -20.783 1.00 87.12 213 TYR A O 1
ATOM 1701 N N . GLN A 1 214 ? -7.135 5.276 -22.576 1.00 85.06 214 GLN A N 1
ATOM 1702 C CA . GLN A 1 214 ? -6.968 4.152 -23.480 1.00 85.06 214 GLN A CA 1
ATOM 1703 C C . GLN A 1 214 ? -5.477 3.946 -23.744 1.00 85.06 214 GLN A C 1
ATOM 1705 O O . GLN A 1 214 ? -4.769 4.893 -24.088 1.00 85.06 214 GLN A O 1
ATOM 1710 N N . GLY A 1 215 ? -5.010 2.702 -23.620 1.00 79.56 215 GLY A N 1
ATOM 1711 C CA . GLY A 1 215 ? -3.712 2.321 -24.170 1.00 79.56 215 GLY A CA 1
ATOM 1712 C C . GLY A 1 215 ? -3.661 2.640 -25.666 1.00 79.56 215 GLY A C 1
ATOM 1713 O O . GLY A 1 215 ? -4.689 2.623 -26.343 1.00 79.56 215 GLY A O 1
ATOM 1714 N N . PHE A 1 216 ? -2.479 2.963 -26.184 1.00 74.25 216 PHE A N 1
ATOM 1715 C CA . PHE A 1 216 ? -2.323 3.434 -27.560 1.00 74.25 216 PHE A CA 1
ATOM 1716 C C . PHE A 1 216 ? -3.023 2.492 -28.571 1.00 74.25 216 PHE A C 1
ATOM 1718 O O . PHE A 1 216 ? -2.681 1.308 -28.633 1.00 74.25 216 PHE A O 1
ATOM 1725 N N . PRO A 1 217 ? -4.022 2.964 -29.345 1.00 66.44 217 PRO A N 1
ATOM 1726 C CA . PRO A 1 217 ? -4.777 2.099 -30.241 1.00 66.44 217 PRO A CA 1
ATOM 1727 C C . PRO A 1 217 ? -3.937 1.725 -31.466 1.00 66.44 217 PRO A C 1
ATOM 1729 O O . PRO A 1 217 ? -3.371 2.588 -32.133 1.00 66.44 217 PRO A O 1
ATOM 1732 N N . ALA A 1 218 ? -3.948 0.443 -31.838 1.00 60.00 218 ALA A N 1
ATOM 1733 C CA . ALA A 1 218 ? -3.238 -0.084 -33.012 1.00 60.00 218 ALA A CA 1
ATOM 1734 C C . ALA A 1 218 ? -3.694 0.511 -34.369 1.00 60.00 218 ALA A C 1
ATOM 1736 O O . ALA A 1 218 ? -3.103 0.219 -35.406 1.00 60.00 218 ALA A O 1
ATOM 1737 N N . VAL A 1 219 ? -4.760 1.320 -34.378 1.00 65.69 219 VAL A N 1
ATOM 1738 C CA . VAL A 1 219 ? -5.414 1.862 -35.582 1.00 65.69 219 VAL A CA 1
ATOM 1739 C C . VAL A 1 219 ? -4.629 3.025 -36.200 1.00 65.69 219 VAL A C 1
ATOM 1741 O O . VAL A 1 219 ? -4.653 3.199 -37.417 1.00 65.69 219 VAL A O 1
ATOM 1744 N N . TYR A 1 220 ? -3.870 3.785 -35.406 1.00 61.75 220 TYR A N 1
ATOM 1745 C CA . TYR A 1 220 ? -2.938 4.774 -35.943 1.00 61.75 220 TYR A CA 1
ATOM 1746 C C . TYR A 1 220 ? -1.555 4.132 -36.088 1.00 61.75 220 TYR A C 1
ATOM 1748 O O . TYR A 1 220 ? -0.823 3.979 -35.112 1.00 61.75 220 TYR A O 1
ATOM 1756 N N . ARG A 1 221 ? -1.163 3.775 -37.321 1.00 56.41 221 ARG A N 1
ATOM 1757 C CA . ARG A 1 221 ? 0.232 3.422 -37.648 1.00 56.41 221 ARG A CA 1
ATOM 1758 C C . ARG A 1 221 ? 1.105 4.683 -37.611 1.00 56.41 221 ARG A C 1
ATOM 1760 O O . ARG A 1 221 ? 1.505 5.214 -38.639 1.00 56.41 221 ARG A O 1
ATOM 1767 N N . GLN A 1 222 ? 1.397 5.151 -36.401 1.00 60.12 222 GLN A N 1
ATOM 1768 C CA . GLN A 1 222 ? 2.525 6.044 -36.112 1.00 60.12 222 GLN A CA 1
ATOM 1769 C C . GLN A 1 222 ? 3.763 5.256 -35.655 1.00 60.12 222 GLN A C 1
ATOM 1771 O O . GLN A 1 222 ? 4.704 5.813 -35.101 1.00 60.12 222 GLN A O 1
ATOM 1776 N N . SER A 1 223 ? 3.771 3.939 -35.872 1.00 67.06 223 SER A N 1
ATOM 1777 C CA . SER A 1 223 ? 4.894 3.073 -35.539 1.00 67.06 223 SER A CA 1
ATOM 1778 C C . SER A 1 223 ? 5.953 3.153 -36.637 1.00 67.06 223 SER A C 1
ATOM 1780 O O . SER A 1 223 ? 5.829 2.514 -37.685 1.00 67.06 223 SER A O 1
ATOM 1782 N N . TRP A 1 224 ? 7.002 3.926 -36.392 1.00 77.62 224 TRP A N 1
ATOM 1783 C CA . TRP A 1 224 ? 8.287 3.719 -37.043 1.00 77.62 224 TRP A CA 1
ATOM 1784 C C . TRP A 1 224 ? 9.101 2.758 -36.171 1.00 77.62 224 TRP A C 1
ATOM 1786 O O . TRP A 1 224 ? 9.212 2.961 -34.964 1.00 77.62 224 TRP A O 1
ATOM 1796 N N . SER A 1 225 ? 9.621 1.686 -36.768 1.00 83.12 225 SER A N 1
ATOM 1797 C CA . SER A 1 225 ? 10.499 0.741 -36.078 1.00 83.12 225 SER A CA 1
ATOM 1798 C C . SER A 1 225 ? 11.932 0.960 -36.535 1.00 83.12 225 SER A C 1
ATOM 1800 O O . SER A 1 225 ? 12.248 0.837 -37.723 1.00 83.12 225 SER A O 1
ATOM 1802 N N . ALA A 1 226 ? 12.811 1.229 -35.576 1.00 84.06 226 ALA A N 1
ATOM 1803 C CA . ALA A 1 226 ? 14.252 1.175 -35.788 1.00 84.06 226 ALA A CA 1
ATOM 1804 C C . ALA A 1 226 ? 14.756 -0.265 -36.001 1.00 84.06 226 ALA A C 1
ATOM 1806 O O . ALA A 1 226 ? 15.842 -0.473 -36.531 1.00 84.06 226 ALA A O 1
ATOM 1807 N N . LEU A 1 227 ? 13.969 -1.258 -35.579 1.00 89.44 227 LEU A N 1
ATOM 1808 C CA . LEU A 1 227 ? 14.270 -2.670 -35.761 1.00 89.44 227 LEU A CA 1
ATOM 1809 C C . LEU A 1 227 ? 13.725 -3.158 -37.101 1.00 89.44 227 LEU A C 1
ATOM 1811 O O . LEU A 1 227 ? 12.549 -2.948 -37.412 1.00 89.44 227 LEU A O 1
ATOM 1815 N N . THR A 1 228 ? 14.575 -3.832 -37.870 1.00 88.94 228 THR A N 1
ATOM 1816 C CA . THR A 1 228 ? 14.185 -4.509 -39.116 1.00 88.94 228 THR A CA 1
ATOM 1817 C C . THR A 1 228 ? 13.888 -5.994 -38.938 1.00 88.94 228 THR A C 1
ATOM 1819 O O . THR A 1 228 ? 13.219 -6.573 -39.790 1.00 88.94 228 THR A O 1
ATOM 1822 N N . ASP A 1 229 ? 14.318 -6.578 -37.821 1.00 87.44 229 ASP A N 1
ATOM 1823 C CA . ASP A 1 229 ? 14.021 -7.951 -37.422 1.00 87.44 229 ASP A CA 1
ATOM 1824 C C . ASP A 1 229 ? 13.695 -7.996 -35.921 1.00 87.44 229 ASP A C 1
ATOM 1826 O O . ASP A 1 229 ? 13.989 -7.059 -35.171 1.00 87.44 229 ASP A O 1
ATOM 1830 N N . THR A 1 230 ? 13.063 -9.078 -35.483 1.00 90.19 230 THR A N 1
ATOM 1831 C CA . THR A 1 230 ? 12.797 -9.343 -34.071 1.00 90.19 230 THR A CA 1
ATOM 1832 C C . THR A 1 230 ? 14.101 -9.492 -33.288 1.00 90.19 230 THR A C 1
ATOM 1834 O O . THR A 1 230 ? 15.055 -10.120 -33.747 1.00 90.19 230 THR A O 1
ATOM 1837 N N . LEU A 1 231 ? 14.146 -8.914 -32.085 1.00 92.00 231 LEU A N 1
ATOM 1838 C CA . LEU A 1 231 ? 15.256 -9.149 -31.164 1.00 92.00 231 LEU A CA 1
ATOM 1839 C C . LEU A 1 231 ? 15.276 -10.627 -30.743 1.00 92.00 231 LEU A C 1
ATOM 1841 O O . LEU A 1 231 ? 14.205 -11.227 -30.605 1.00 92.00 231 LEU A O 1
ATOM 1845 N N . PRO A 1 232 ? 16.463 -11.214 -30.491 1.00 94.69 232 PRO A N 1
ATOM 1846 C CA . PRO A 1 232 ? 16.542 -12.518 -29.846 1.00 94.69 232 PRO A CA 1
ATOM 1847 C C . PRO A 1 232 ? 15.725 -12.523 -28.551 1.00 94.69 232 PRO A C 1
ATOM 1849 O O . PRO A 1 232 ? 15.723 -11.537 -27.819 1.00 94.69 232 PRO A O 1
ATOM 1852 N N . LEU A 1 233 ? 15.050 -13.634 -28.250 1.00 93.75 233 LEU A N 1
ATOM 1853 C CA . LEU A 1 233 ? 14.102 -13.701 -27.130 1.00 93.75 233 LEU A CA 1
ATOM 1854 C C . LEU A 1 233 ? 14.727 -13.370 -25.771 1.00 93.75 233 LEU A C 1
ATOM 1856 O O . LEU A 1 233 ? 14.021 -12.907 -24.887 1.00 93.75 233 LEU A O 1
ATOM 1860 N N . ASN A 1 234 ? 16.031 -13.577 -25.601 1.00 94.00 234 ASN A N 1
ATOM 1861 C CA . ASN A 1 234 ? 16.785 -13.260 -24.390 1.00 94.00 234 ASN A CA 1
ATOM 1862 C C . ASN A 1 234 ? 17.475 -11.885 -24.419 1.00 94.00 234 ASN A C 1
ATOM 1864 O O . ASN A 1 234 ? 18.292 -11.596 -23.548 1.00 94.00 234 ASN A O 1
ATOM 1868 N N . VAL A 1 235 ? 17.143 -11.029 -25.391 1.00 94.31 235 VAL A N 1
ATOM 1869 C CA . VAL A 1 235 ? 17.667 -9.665 -25.529 1.00 94.31 235 VAL A CA 1
ATOM 1870 C C . VAL A 1 235 ? 16.528 -8.659 -25.434 1.00 94.31 235 VAL A C 1
ATOM 1872 O O . VAL A 1 235 ? 15.528 -8.764 -26.138 1.00 94.31 235 VAL A O 1
ATOM 1875 N N . HIS A 1 236 ? 16.712 -7.638 -24.606 1.00 93.75 236 HIS A N 1
ATOM 1876 C CA . HIS A 1 236 ? 15.784 -6.524 -24.469 1.00 93.75 236 HIS A CA 1
ATOM 1877 C C . HIS A 1 236 ? 16.474 -5.202 -24.838 1.00 93.75 236 HIS A C 1
ATOM 1879 O O . HIS A 1 236 ? 17.638 -4.965 -24.503 1.00 93.75 236 HIS A O 1
ATOM 1885 N N . LEU A 1 237 ? 15.768 -4.345 -25.582 1.00 93.19 237 LEU A N 1
ATOM 1886 C CA . LEU A 1 237 ? 16.215 -2.994 -25.919 1.00 93.19 237 LEU A CA 1
ATOM 1887 C C . LEU A 1 237 ? 15.773 -2.038 -24.809 1.00 93.19 237 LEU A C 1
ATOM 1889 O O . LEU A 1 237 ? 14.631 -1.591 -24.787 1.00 93.19 237 LEU A O 1
ATOM 1893 N N . LEU A 1 238 ? 16.699 -1.703 -23.914 1.00 91.69 238 LEU A N 1
ATOM 1894 C CA . LEU A 1 238 ? 16.456 -0.785 -22.800 1.00 91.69 238 LEU A CA 1
ATOM 1895 C C . LEU A 1 238 ? 16.334 0.671 -23.242 1.00 91.69 238 LEU A C 1
ATOM 1897 O O . LEU A 1 238 ? 15.629 1.467 -22.627 1.00 91.69 238 LEU A O 1
ATOM 1901 N N . THR A 1 239 ? 17.123 1.081 -24.233 1.00 92.75 239 THR A N 1
ATOM 1902 C CA . THR A 1 239 ? 17.167 2.480 -24.664 1.00 92.75 239 THR A CA 1
ATOM 1903 C C . THR A 1 239 ? 17.538 2.550 -26.132 1.00 92.75 239 THR A C 1
ATOM 1905 O O . THR A 1 239 ? 18.540 1.970 -26.547 1.00 92.75 239 THR A O 1
ATOM 1908 N N . LEU A 1 240 ? 16.752 3.303 -26.890 1.00 93.19 240 LEU A N 1
ATOM 1909 C CA . LEU A 1 240 ? 17.112 3.805 -28.205 1.00 93.19 240 LEU A CA 1
ATOM 1910 C C . LEU A 1 240 ? 16.835 5.303 -28.202 1.00 93.19 240 LEU A C 1
ATOM 1912 O O . LEU A 1 240 ? 15.681 5.708 -28.089 1.00 93.19 240 LEU A O 1
ATOM 1916 N N . ASP A 1 241 ? 17.887 6.102 -28.313 1.00 93.56 241 ASP A N 1
ATOM 1917 C CA . ASP A 1 241 ? 17.782 7.559 -28.309 1.00 93.56 241 ASP A CA 1
ATOM 1918 C C . ASP A 1 241 ? 18.645 8.166 -29.419 1.00 93.56 241 ASP A C 1
ATOM 1920 O O . ASP A 1 241 ? 19.722 7.653 -29.728 1.00 93.56 241 ASP A O 1
ATOM 1924 N N . GLN A 1 242 ? 18.176 9.248 -30.036 1.00 93.00 242 GLN A N 1
ATOM 1925 C CA . GLN A 1 242 ? 18.902 9.953 -31.087 1.00 93.00 242 GLN A CA 1
ATOM 1926 C C . GLN A 1 242 ? 19.623 11.158 -30.477 1.00 93.00 242 GLN A C 1
ATOM 1928 O O . GLN A 1 242 ? 19.029 12.205 -30.231 1.00 93.00 242 GLN A O 1
ATOM 1933 N N . LEU A 1 243 ? 20.932 11.023 -30.264 1.00 91.62 243 LEU A N 1
ATOM 1934 C CA . LEU A 1 243 ? 21.769 12.069 -29.666 1.00 91.62 243 LEU A CA 1
ATOM 1935 C C . LEU A 1 243 ? 22.067 13.216 -30.645 1.00 91.62 243 LEU A C 1
ATOM 1937 O O . LEU A 1 243 ? 22.380 14.331 -30.232 1.00 91.62 243 LEU A O 1
ATOM 1941 N N . GLY A 1 244 ? 22.004 12.941 -31.948 1.00 91.56 244 GLY A N 1
ATOM 1942 C CA . GLY A 1 244 ? 22.222 13.921 -33.007 1.00 91.56 244 GLY A CA 1
ATOM 1943 C C . GLY A 1 244 ? 21.799 13.391 -34.379 1.00 91.56 244 GLY A C 1
ATOM 1944 O O . GLY A 1 244 ? 21.317 12.265 -34.484 1.00 91.56 244 GLY A O 1
ATOM 1945 N N . PRO A 1 245 ? 22.014 14.151 -35.469 1.00 91.81 245 PRO A N 1
ATOM 1946 C CA . PRO A 1 245 ? 21.515 13.782 -36.799 1.00 91.81 245 PRO A CA 1
ATOM 1947 C C . PRO A 1 245 ? 21.967 12.401 -37.295 1.00 91.81 245 PRO A C 1
ATOM 1949 O O . PRO A 1 245 ? 21.254 11.766 -38.064 1.00 91.81 245 PRO A O 1
ATOM 1952 N N . LYS A 1 246 ? 23.144 11.943 -36.853 1.00 93.25 246 LYS A N 1
ATOM 1953 C CA . LYS A 1 246 ? 23.752 10.663 -37.244 1.00 93.25 246 LYS A CA 1
ATOM 1954 C C . LYS A 1 246 ? 24.160 9.789 -36.059 1.00 93.25 246 LYS A C 1
ATOM 1956 O O . LYS A 1 246 ? 24.715 8.720 -36.275 1.00 93.25 246 LYS A O 1
ATOM 1961 N N . ASP A 1 247 ? 23.915 10.240 -34.831 1.00 94.12 247 ASP A N 1
ATOM 1962 C CA . ASP A 1 247 ? 24.404 9.586 -33.619 1.00 94.12 247 ASP A CA 1
ATOM 1963 C C . ASP A 1 247 ? 23.239 9.051 -32.792 1.00 94.12 247 ASP A C 1
ATOM 1965 O O . ASP A 1 247 ? 22.327 9.797 -32.435 1.00 94.12 247 ASP A O 1
ATOM 1969 N N . TYR A 1 248 ? 23.317 7.771 -32.441 1.00 95.06 248 TYR A N 1
ATOM 1970 C CA . TYR A 1 248 ? 22.313 7.069 -31.653 1.00 95.06 248 TYR A CA 1
ATOM 1971 C C . TYR A 1 248 ? 22.936 6.436 -30.413 1.00 95.06 248 TYR A C 1
ATOM 1973 O O . TYR A 1 248 ? 24.056 5.926 -30.455 1.00 95.06 248 TYR A O 1
ATOM 1981 N N . LEU A 1 249 ? 22.192 6.444 -29.311 1.00 95.69 249 LEU A N 1
ATOM 1982 C CA . LEU A 1 249 ? 22.478 5.675 -28.111 1.00 95.69 249 LEU A CA 1
ATOM 1983 C C . LEU A 1 249 ? 21.614 4.416 -28.121 1.00 95.69 249 LEU A C 1
ATOM 1985 O O . LEU A 1 249 ? 20.388 4.504 -28.136 1.00 95.69 249 LEU A O 1
ATOM 1989 N N . ILE A 1 250 ? 22.254 3.254 -28.085 1.00 95.19 250 ILE A N 1
ATOM 1990 C CA . ILE A 1 250 ? 21.595 1.951 -28.044 1.00 95.19 250 ILE A CA 1
ATOM 1991 C C . ILE A 1 250 ? 22.043 1.233 -26.778 1.00 95.19 250 ILE A C 1
ATOM 1993 O O . ILE A 1 250 ? 23.224 0.922 -26.613 1.00 95.19 250 ILE A O 1
ATOM 1997 N N . ARG A 1 251 ? 21.104 0.945 -25.879 1.00 95.81 251 ARG A N 1
ATOM 1998 C CA . ARG A 1 251 ? 21.340 0.114 -24.699 1.00 95.81 251 ARG A CA 1
ATOM 1999 C C . ARG A 1 251 ? 20.556 -1.176 -24.833 1.00 95.81 251 ARG A C 1
ATOM 2001 O O . ARG A 1 251 ? 19.335 -1.155 -24.941 1.00 95.81 251 ARG A O 1
ATOM 2008 N N . VAL A 1 252 ? 21.277 -2.284 -24.797 1.00 95.31 252 VAL A N 1
ATOM 2009 C CA . VAL A 1 252 ? 20.721 -3.633 -24.877 1.00 95.31 252 VAL A CA 1
ATOM 2010 C C . VAL A 1 252 ? 21.115 -4.407 -23.636 1.00 95.31 252 VAL A C 1
ATOM 2012 O O . VAL A 1 252 ? 22.219 -4.238 -23.110 1.00 95.31 252 VAL A O 1
ATOM 2015 N N . GLU A 1 253 ? 20.212 -5.257 -23.178 1.00 95.75 253 GLU A N 1
ATOM 2016 C CA . GLU A 1 253 ? 20.448 -6.128 -22.040 1.00 95.75 253 GLU A CA 1
ATOM 2017 C C . GLU A 1 253 ? 20.071 -7.568 -22.337 1.00 95.75 253 GLU A C 1
ATOM 2019 O O . GLU A 1 253 ? 19.210 -7.849 -23.172 1.00 95.75 253 GLU A O 1
ATOM 2024 N N . HIS A 1 254 ? 20.713 -8.471 -21.609 1.00 95.12 254 HIS A N 1
ATOM 2025 C CA . HIS A 1 254 ? 20.258 -9.838 -21.462 1.00 95.12 254 HIS A CA 1
ATOM 2026 C C . HIS A 1 254 ? 19.508 -9.954 -20.141 1.00 95.12 254 HIS A C 1
ATOM 2028 O O . HIS A 1 254 ? 20.127 -10.019 -19.084 1.00 95.12 254 HIS A O 1
ATOM 2034 N N . TYR A 1 255 ? 18.182 -9.964 -20.199 1.00 90.50 255 TYR A N 1
ATOM 2035 C CA . TYR A 1 255 ? 17.334 -9.826 -19.011 1.00 90.50 255 TYR A CA 1
ATOM 2036 C C . TYR A 1 255 ? 17.068 -11.146 -18.267 1.00 90.50 255 TYR A C 1
ATOM 2038 O O . TYR A 1 255 ? 16.414 -11.136 -17.230 1.00 90.50 255 TYR A O 1
ATOM 2046 N N . PHE A 1 256 ? 17.552 -12.278 -18.791 1.00 90.50 256 PHE A N 1
ATOM 2047 C CA . PHE A 1 256 ? 17.558 -13.552 -18.066 1.00 90.50 256 PHE A CA 1
ATOM 2048 C C . PHE A 1 256 ? 18.773 -13.665 -17.139 1.00 90.50 256 PHE A C 1
ATOM 2050 O O . PHE A 1 256 ? 19.894 -13.317 -17.537 1.00 90.50 256 PHE A O 1
ATOM 2057 N N . GLU A 1 257 ? 18.544 -14.238 -15.958 1.00 87.31 257 GLU A N 1
ATOM 2058 C CA . GLU A 1 257 ? 19.560 -14.610 -14.970 1.00 87.31 257 GLU A CA 1
ATOM 2059 C C . GLU A 1 257 ? 20.270 -15.922 -15.341 1.00 87.31 257 GLU A C 1
ATOM 2061 O O . GLU A 1 257 ? 19.753 -16.746 -16.105 1.00 87.31 257 GLU A O 1
ATOM 2066 N N . LEU A 1 258 ? 21.482 -16.130 -14.810 1.00 87.31 258 LEU A N 1
ATOM 2067 C CA . LEU A 1 258 ? 22.174 -17.416 -14.902 1.00 87.31 258 LEU A CA 1
ATOM 2068 C C . LEU A 1 258 ? 21.279 -18.535 -14.355 1.00 87.31 258 LEU A C 1
ATOM 2070 O O . LEU A 1 258 ? 20.833 -18.482 -13.213 1.00 87.31 258 LEU A O 1
ATOM 2074 N N . PHE A 1 259 ? 21.086 -19.581 -15.163 1.00 89.62 259 PHE A N 1
ATOM 2075 C CA . PHE A 1 259 ? 20.282 -20.763 -14.822 1.00 89.62 259 PHE A CA 1
ATOM 2076 C C . PHE A 1 259 ? 18.766 -20.522 -14.659 1.00 89.62 259 PHE A C 1
ATOM 2078 O O . PHE A 1 259 ? 18.087 -21.398 -14.133 1.00 89.62 259 PHE A O 1
ATOM 2085 N N . GLU A 1 260 ? 18.224 -19.387 -15.120 1.00 88.00 260 GLU A N 1
ATOM 2086 C CA . GLU A 1 260 ? 16.764 -19.158 -15.175 1.00 88.00 260 GLU A CA 1
ATOM 2087 C C . GLU A 1 260 ? 16.077 -20.064 -16.217 1.00 88.00 260 GLU A C 1
ATOM 2089 O O . GLU A 1 260 ? 14.999 -20.588 -15.958 1.00 88.00 260 GLU A O 1
ATOM 2094 N N . ASP A 1 261 ? 16.717 -20.299 -17.367 1.00 92.62 261 ASP A N 1
ATOM 2095 C CA . ASP A 1 261 ? 16.237 -21.168 -18.445 1.00 92.62 261 ASP A CA 1
ATOM 2096 C C . ASP A 1 261 ? 17.396 -21.943 -19.098 1.00 92.62 261 ASP A C 1
ATOM 2098 O O . ASP A 1 261 ? 18.474 -21.399 -19.356 1.00 92.62 261 ASP A O 1
ATOM 2102 N N . ASP A 1 262 ? 17.172 -23.215 -19.435 1.00 93.12 262 ASP A N 1
ATOM 2103 C CA . ASP A 1 262 ? 18.191 -24.100 -20.024 1.00 93.12 262 ASP A CA 1
ATOM 2104 C C . ASP A 1 262 ? 18.741 -23.606 -21.376 1.00 93.12 262 ASP A C 1
ATOM 2106 O O . ASP A 1 262 ? 19.823 -24.021 -21.823 1.00 93.12 262 ASP A O 1
ATOM 2110 N N . THR A 1 263 ? 17.997 -22.740 -22.061 1.00 93.38 263 THR A N 1
ATOM 2111 C CA . THR A 1 263 ? 18.298 -22.229 -23.399 1.00 93.38 263 THR A CA 1
ATOM 2112 C C . THR A 1 263 ? 18.477 -20.715 -23.427 1.00 93.38 263 THR A C 1
ATOM 2114 O O . THR A 1 263 ? 19.489 -20.250 -23.952 1.00 93.38 263 THR A O 1
ATOM 2117 N N . LEU A 1 264 ? 17.551 -19.953 -22.840 1.00 93.62 264 LEU A N 1
ATOM 2118 C CA . LEU A 1 264 ? 17.513 -18.491 -22.903 1.00 93.62 264 LEU A CA 1
ATOM 2119 C C . LEU A 1 264 ? 18.485 -17.825 -21.925 1.00 93.62 264 LEU A C 1
ATOM 2121 O O . LEU A 1 264 ? 18.923 -16.709 -22.190 1.00 93.62 264 LEU A O 1
ATOM 2125 N N . SER A 1 265 ? 18.923 -18.519 -20.870 1.00 94.12 265 SER A N 1
ATOM 2126 C CA . SER A 1 265 ? 19.981 -18.034 -19.969 1.00 94.12 265 SER A CA 1
ATOM 2127 C C . SER A 1 265 ? 21.400 -18.264 -20.492 1.00 94.12 265 SER A C 1
ATOM 2129 O O . SER A 1 265 ? 22.365 -18.113 -19.744 1.00 94.12 265 SER A O 1
ATOM 2131 N N . LYS A 1 266 ? 21.581 -18.679 -21.749 1.00 94.88 266 LYS A N 1
ATOM 2132 C CA . LYS A 1 266 ? 22.914 -18.819 -22.355 1.00 94.88 266 LYS A CA 1
ATOM 2133 C C . LYS A 1 266 ? 23.324 -17.518 -23.050 1.00 94.88 266 LYS A C 1
ATOM 2135 O O . LYS A 1 266 ? 22.460 -16.842 -23.602 1.00 94.88 266 LYS A O 1
ATOM 2140 N N . PRO A 1 267 ? 24.632 -17.189 -23.097 1.00 95.38 267 PRO A N 1
ATOM 2141 C CA . PRO A 1 267 ? 25.105 -16.023 -23.829 1.00 95.38 267 PRO A CA 1
ATOM 2142 C C . PRO A 1 267 ? 24.608 -16.010 -25.274 1.00 95.38 267 PRO A C 1
ATOM 2144 O O . PRO A 1 267 ? 24.641 -17.032 -25.961 1.00 95.38 267 PRO A O 1
ATOM 2147 N N . VAL A 1 268 ? 24.201 -14.835 -25.741 1.00 95.12 268 VAL A N 1
ATOM 2148 C CA . VAL A 1 268 ? 23.651 -14.630 -27.083 1.00 95.12 268 VAL A CA 1
ATOM 2149 C C . VAL A 1 268 ? 24.508 -13.646 -27.855 1.00 95.12 268 VAL A C 1
ATOM 2151 O O . VAL A 1 268 ? 24.939 -12.624 -27.316 1.00 95.12 268 VAL A O 1
ATOM 2154 N N . THR A 1 269 ? 24.758 -13.958 -29.125 1.00 94.69 269 THR A N 1
ATOM 2155 C CA . THR A 1 269 ? 25.465 -13.085 -30.062 1.00 94.69 269 THR A CA 1
ATOM 2156 C C . THR A 1 269 ? 24.514 -12.654 -31.167 1.00 94.69 269 THR A C 1
ATOM 2158 O O . THR A 1 269 ? 23.843 -13.494 -31.762 1.00 94.69 269 THR A O 1
ATOM 2161 N N . PHE A 1 270 ? 24.467 -11.358 -31.452 1.00 92.62 270 PHE A N 1
ATOM 2162 C CA . PHE A 1 270 ? 23.640 -10.785 -32.510 1.00 92.62 270 PHE A CA 1
ATOM 2163 C C . PHE A 1 270 ? 24.324 -9.570 -33.136 1.00 92.62 270 PHE A C 1
ATOM 2165 O O . PHE A 1 270 ? 25.212 -8.967 -32.534 1.00 92.62 270 PHE A O 1
ATOM 2172 N N . ASP A 1 271 ? 23.902 -9.213 -34.344 1.00 92.50 271 ASP A N 1
ATOM 2173 C CA . ASP A 1 271 ? 24.474 -8.115 -35.115 1.00 92.50 271 ASP A CA 1
ATOM 2174 C C . ASP A 1 271 ? 23.612 -6.846 -35.017 1.00 92.50 271 ASP A C 1
ATOM 2176 O O . ASP A 1 271 ? 22.450 -6.836 -35.436 1.00 92.50 271 ASP A O 1
ATOM 2180 N N . LEU A 1 272 ? 24.181 -5.751 -34.499 1.00 91.75 272 LEU A N 1
ATOM 2181 C CA . LEU A 1 272 ? 23.492 -4.459 -34.445 1.00 91.75 272 LEU A CA 1
ATOM 2182 C C . LEU A 1 272 ? 23.200 -3.891 -35.832 1.00 91.75 272 LEU A C 1
ATOM 2184 O O . LEU A 1 272 ? 22.166 -3.247 -35.998 1.00 91.75 272 LEU A O 1
ATOM 2188 N N . GLN A 1 273 ? 24.079 -4.105 -36.817 1.00 91.88 273 GLN A N 1
ATOM 2189 C CA . GLN A 1 273 ? 23.871 -3.559 -38.159 1.00 91.88 273 GLN A CA 1
ATOM 2190 C C . GLN A 1 273 ? 22.634 -4.176 -38.808 1.00 91.88 273 GLN A C 1
ATOM 2192 O O . GLN A 1 273 ? 21.836 -3.460 -39.417 1.00 91.88 273 GLN A O 1
ATOM 2197 N N . SER A 1 274 ? 22.470 -5.489 -38.674 1.00 91.31 274 SER A N 1
ATOM 2198 C CA . SER A 1 274 ? 21.297 -6.201 -39.170 1.00 91.31 274 SER A CA 1
ATOM 2199 C C . SER A 1 274 ? 20.032 -5.749 -38.449 1.00 91.31 274 SER A C 1
ATOM 2201 O O . SER A 1 274 ? 19.061 -5.407 -39.112 1.00 91.31 274 SER A O 1
ATOM 2203 N N . LEU A 1 275 ? 20.045 -5.655 -37.115 1.00 91.56 275 LEU A N 1
ATOM 2204 C CA . LEU A 1 275 ? 18.861 -5.249 -36.350 1.00 91.56 275 LEU A CA 1
ATOM 2205 C C . LEU A 1 275 ? 18.426 -3.814 -36.658 1.00 91.56 275 LEU A C 1
ATOM 2207 O O . LEU A 1 275 ? 17.257 -3.587 -36.964 1.00 91.56 275 LEU A O 1
ATOM 2211 N N . PHE A 1 276 ? 19.362 -2.864 -36.644 1.00 92.06 276 PHE A N 1
ATOM 2212 C CA . PHE A 1 276 ? 19.091 -1.430 -36.761 1.00 92.06 276 PHE A CA 1
ATOM 2213 C C . PHE A 1 276 ? 19.286 -0.885 -38.182 1.00 92.06 276 PHE A C 1
ATOM 2215 O O . PHE A 1 276 ? 19.554 0.292 -38.391 1.00 92.06 276 PHE A O 1
ATOM 2222 N N . LYS A 1 277 ? 19.124 -1.715 -39.214 1.00 88.88 277 LYS A N 1
ATOM 2223 C CA . LYS A 1 277 ? 19.317 -1.277 -40.604 1.00 88.88 277 LYS A CA 1
ATOM 2224 C C . LYS A 1 277 ? 18.408 -0.108 -41.021 1.00 88.88 277 LYS A C 1
ATOM 2226 O O . LYS A 1 277 ? 18.777 0.646 -41.919 1.00 88.88 277 LYS A O 1
ATOM 2231 N N . SER A 1 278 ? 17.240 0.073 -40.396 1.00 89.06 278 SER A N 1
ATOM 2232 C CA . SER A 1 278 ? 16.317 1.159 -40.758 1.00 89.06 278 SER A CA 1
ATOM 2233 C C . SER A 1 278 ? 16.775 2.547 -40.301 1.00 89.06 278 SER A C 1
ATOM 2235 O O . SER A 1 278 ? 16.269 3.530 -40.841 1.00 89.06 278 SER A O 1
ATOM 2237 N N . ILE A 1 279 ? 17.741 2.650 -39.375 1.00 90.38 279 ILE A N 1
ATOM 2238 C CA . ILE A 1 279 ? 18.316 3.942 -38.952 1.00 90.38 279 ILE A CA 1
ATOM 2239 C C . ILE A 1 279 ? 19.536 4.360 -39.784 1.00 90.38 279 ILE A C 1
ATOM 2241 O O . ILE A 1 279 ? 19.970 5.505 -39.683 1.00 90.38 279 ILE A O 1
ATOM 2245 N N . GLY A 1 280 ? 20.078 3.460 -40.614 1.00 90.19 280 GLY A N 1
ATOM 2246 C CA . GLY A 1 280 ? 21.205 3.720 -41.512 1.00 90.19 280 GLY A CA 1
ATOM 2247 C C . GLY A 1 280 ? 22.289 2.638 -41.482 1.00 90.19 280 GLY A C 1
ATOM 2248 O O . GLY A 1 280 ? 22.177 1.613 -40.806 1.00 90.19 280 GLY A O 1
ATOM 2249 N N . ILE A 1 281 ? 23.361 2.866 -42.245 1.00 92.19 281 ILE A N 1
ATOM 2250 C CA . ILE A 1 281 ? 24.557 2.012 -42.225 1.00 92.19 281 ILE A CA 1
ATOM 2251 C C . ILE A 1 281 ? 25.473 2.514 -41.115 1.00 92.19 281 ILE A C 1
ATOM 2253 O O . ILE A 1 281 ? 25.885 3.672 -41.129 1.00 92.19 281 ILE A O 1
ATOM 2257 N N . ILE A 1 282 ? 25.794 1.647 -40.165 1.00 91.69 282 ILE A N 1
ATOM 2258 C CA . ILE A 1 282 ? 26.687 1.921 -39.050 1.00 91.69 282 ILE A CA 1
ATOM 2259 C C . ILE A 1 282 ? 28.114 2.069 -39.586 1.00 91.69 282 ILE A C 1
ATOM 2261 O O . ILE A 1 282 ? 28.687 1.138 -40.145 1.00 91.69 282 ILE A O 1
ATOM 2265 N N . SER A 1 283 ? 28.695 3.253 -39.403 1.00 91.12 283 SER A N 1
ATOM 2266 C CA . SER A 1 283 ? 30.106 3.529 -39.716 1.00 91.12 283 SER A CA 1
ATOM 2267 C C . SER A 1 283 ? 31.025 3.319 -38.524 1.00 91.12 283 SER A C 1
ATOM 2269 O O . SER A 1 283 ? 32.184 2.952 -38.698 1.00 91.12 283 SER A O 1
ATOM 2271 N N . ASN A 1 284 ? 30.519 3.587 -37.322 1.00 90.06 284 ASN A N 1
ATOM 2272 C CA . ASN A 1 284 ? 31.284 3.511 -36.092 1.00 90.06 284 ASN A CA 1
ATOM 2273 C C . ASN A 1 284 ? 30.377 3.072 -34.942 1.00 90.06 284 ASN A C 1
ATOM 2275 O O . ASN A 1 284 ? 29.234 3.518 -34.824 1.00 90.06 284 ASN A O 1
ATOM 2279 N N . THR A 1 285 ? 30.916 2.231 -34.074 1.00 90.56 285 THR A N 1
ATOM 2280 C CA . THR A 1 285 ? 30.303 1.832 -32.809 1.00 90.56 285 THR A CA 1
ATOM 2281 C C . THR A 1 285 ? 31.291 2.118 -31.697 1.00 90.56 285 THR A C 1
ATOM 2283 O O . THR A 1 285 ? 32.451 1.768 -31.843 1.00 90.56 285 THR A O 1
ATOM 2286 N N . ALA A 1 286 ? 30.856 2.689 -30.580 1.00 90.62 286 ALA A N 1
ATOM 2287 C CA . ALA A 1 286 ? 31.678 2.879 -29.390 1.00 90.62 286 ALA A CA 1
ATOM 2288 C C . ALA A 1 286 ? 30.916 2.394 -28.154 1.00 90.62 286 ALA A C 1
ATOM 2290 O O . ALA A 1 286 ? 29.811 2.861 -27.882 1.00 90.62 286 ALA A O 1
ATOM 2291 N N . GLU A 1 287 ? 31.491 1.460 -27.396 1.00 92.06 287 GLU A N 1
ATOM 2292 C CA . GLU A 1 287 ? 30.903 1.027 -26.126 1.00 92.06 287 GLU A CA 1
ATOM 2293 C C . GLU A 1 287 ? 31.174 2.072 -25.036 1.00 92.06 287 GLU A C 1
ATOM 2295 O O . GLU A 1 287 ? 32.307 2.516 -24.839 1.00 92.06 287 GLU A O 1
ATOM 2300 N N . LEU A 1 288 ? 30.122 2.464 -24.325 1.00 92.38 288 LEU A N 1
ATOM 2301 C CA . LEU A 1 288 ? 30.155 3.440 -23.245 1.00 92.38 288 LEU A CA 1
ATOM 2302 C C . LEU A 1 288 ? 29.948 2.759 -21.888 1.00 92.38 288 LEU A C 1
ATOM 2304 O O . LEU A 1 288 ? 29.529 1.604 -21.786 1.00 92.38 288 LEU A O 1
ATOM 2308 N N . THR A 1 289 ? 30.210 3.503 -20.819 1.00 91.94 289 THR A N 1
ATOM 2309 C CA . THR A 1 289 ? 29.766 3.139 -19.470 1.00 91.94 289 THR A CA 1
ATOM 2310 C C . THR A 1 289 ? 28.240 3.011 -19.407 1.00 91.94 289 THR A C 1
ATOM 2312 O O . THR A 1 289 ? 27.518 3.550 -20.247 1.00 91.94 289 THR A O 1
ATOM 2315 N N . LEU A 1 290 ? 27.719 2.331 -18.378 1.00 90.31 290 LEU A N 1
ATOM 2316 C CA . LEU A 1 290 ? 26.271 2.164 -18.191 1.00 90.31 290 LEU A CA 1
ATOM 2317 C C . LEU A 1 290 ? 25.523 3.511 -18.155 1.00 90.31 290 LEU A C 1
ATOM 2319 O O . LEU A 1 290 ? 24.426 3.620 -18.694 1.00 90.31 290 LEU A O 1
ATOM 2323 N N . SER A 1 291 ? 26.140 4.551 -17.587 1.00 88.25 291 SER A N 1
ATOM 2324 C CA . SER A 1 291 ? 25.623 5.925 -17.531 1.00 88.25 291 SER A CA 1
ATOM 2325 C C . SER A 1 291 ? 25.741 6.705 -18.846 1.00 88.25 291 SER A C 1
ATOM 2327 O O . SER A 1 291 ? 25.350 7.867 -18.883 1.00 88.25 291 SER A O 1
ATOM 2329 N N . ALA A 1 292 ? 26.265 6.096 -19.915 1.00 91.31 292 ALA A N 1
ATOM 2330 C CA . ALA A 1 292 ? 26.407 6.685 -21.249 1.00 91.31 292 ALA A CA 1
ATOM 2331 C C . ALA A 1 292 ? 27.229 7.992 -21.311 1.00 91.31 292 ALA A C 1
ATOM 2333 O O . ALA A 1 292 ? 27.122 8.747 -22.272 1.00 91.31 292 ALA A O 1
ATOM 2334 N N . ASN A 1 293 ? 28.059 8.275 -20.304 1.00 90.94 293 ASN A N 1
ATOM 2335 C CA . ASN A 1 293 ? 28.769 9.553 -20.171 1.00 90.94 293 ASN A CA 1
ATOM 2336 C C . ASN A 1 293 ? 30.275 9.475 -20.472 1.00 90.94 293 ASN A C 1
ATOM 2338 O O . ASN A 1 293 ? 30.929 10.512 -20.548 1.00 90.94 293 ASN A O 1
ATOM 2342 N N . LEU A 1 294 ? 30.838 8.272 -20.598 1.00 91.00 294 LEU A N 1
ATOM 2343 C CA . LEU A 1 294 ? 32.267 8.051 -20.826 1.00 91.00 294 LEU A CA 1
ATOM 2344 C C . LEU A 1 294 ? 32.463 6.802 -21.709 1.00 91.00 294 LEU A C 1
ATOM 2346 O O . LEU A 1 294 ? 31.722 5.829 -21.530 1.00 91.00 294 LEU A O 1
ATOM 2350 N N . PRO A 1 295 ? 33.430 6.781 -22.644 1.00 91.06 295 PRO A N 1
ATOM 2351 C CA . PRO A 1 295 ? 33.828 5.554 -23.330 1.00 91.06 295 PRO A CA 1
ATOM 2352 C C . PRO A 1 295 ? 34.288 4.485 -22.339 1.00 91.06 295 PRO A C 1
ATOM 2354 O O . PRO A 1 295 ? 35.000 4.770 -21.376 1.00 91.06 295 PRO A O 1
ATOM 2357 N N . LEU A 1 296 ? 33.895 3.230 -22.560 1.00 86.88 296 LEU A N 1
ATOM 2358 C CA . LEU A 1 296 ? 34.264 2.135 -21.662 1.00 86.88 296 LEU A CA 1
ATOM 2359 C C . LEU A 1 296 ? 35.788 1.922 -21.616 1.00 86.88 296 LEU A C 1
ATOM 2361 O O . LEU A 1 296 ? 36.315 1.524 -20.578 1.00 86.88 296 LEU A O 1
ATOM 2365 N N . THR A 1 297 ? 36.491 2.234 -22.709 1.00 84.38 297 THR A N 1
ATOM 2366 C CA . THR A 1 297 ? 37.962 2.220 -22.820 1.00 84.38 297 THR A CA 1
ATOM 2367 C C . THR A 1 297 ? 38.644 3.181 -21.857 1.00 84.38 297 THR A C 1
ATOM 2369 O O . THR A 1 297 ? 39.737 2.899 -21.371 1.00 84.38 297 THR A O 1
ATOM 2372 N N . ASP A 1 298 ? 37.976 4.288 -21.550 1.00 87.31 298 ASP A N 1
ATOM 2373 C CA . ASP A 1 298 ? 38.521 5.372 -20.739 1.00 87.31 298 ASP A CA 1
ATOM 2374 C C . ASP A 1 298 ? 38.159 5.182 -19.256 1.00 87.31 298 ASP A C 1
ATOM 2376 O O . ASP A 1 298 ? 38.616 5.927 -18.386 1.00 87.31 298 ASP A O 1
ATOM 2380 N N . MET A 1 299 ? 37.340 4.168 -18.940 1.00 84.31 299 MET A N 1
ATOM 2381 C CA . MET A 1 299 ? 36.933 3.859 -17.575 1.00 84.31 299 MET A CA 1
ATOM 2382 C C . MET A 1 299 ? 38.120 3.328 -16.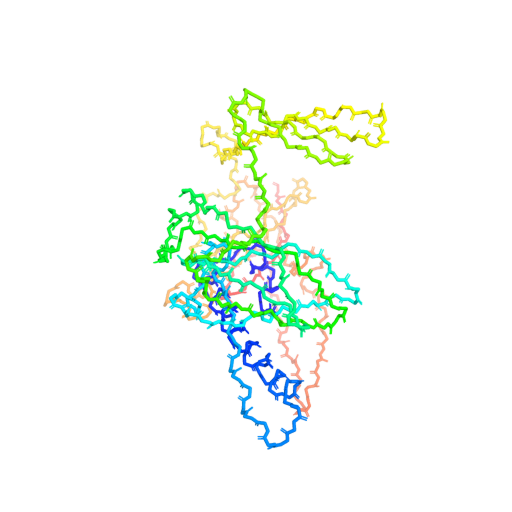763 1.00 84.31 299 MET A C 1
ATOM 2384 O O . MET A 1 299 ? 38.561 2.189 -16.923 1.00 84.31 299 MET A O 1
ATOM 2388 N N . GLN A 1 300 ? 38.559 4.116 -15.784 1.00 82.75 300 GLN A N 1
ATOM 2389 C CA . GLN A 1 300 ? 39.487 3.664 -14.752 1.00 82.75 300 GLN A CA 1
ATOM 2390 C C . GLN A 1 300 ? 38.708 3.189 -13.525 1.00 82.75 300 GLN A C 1
ATOM 2392 O O . GLN A 1 300 ? 38.099 3.985 -12.810 1.00 82.75 300 GLN A O 1
ATOM 2397 N N . ARG A 1 301 ? 38.705 1.877 -13.273 1.00 77.38 301 ARG A N 1
ATOM 2398 C CA . ARG A 1 301 ? 38.121 1.322 -12.045 1.00 77.38 301 ARG A CA 1
ATOM 2399 C C . ARG A 1 301 ? 39.119 1.397 -10.895 1.00 77.38 301 ARG A C 1
ATOM 2401 O O . ARG A 1 301 ? 40.309 1.154 -11.076 1.00 77.38 301 ARG A O 1
ATOM 2408 N N . LEU A 1 302 ? 38.609 1.694 -9.702 1.00 80.50 302 LEU A N 1
ATOM 2409 C CA . LEU A 1 302 ? 39.386 1.598 -8.471 1.00 80.50 302 LEU A CA 1
ATOM 2410 C C . LEU A 1 302 ? 39.735 0.131 -8.201 1.00 80.50 302 LEU A C 1
ATOM 2412 O O . LEU A 1 302 ? 38.864 -0.739 -8.250 1.00 80.50 302 LEU A O 1
ATOM 2416 N N . ASN A 1 303 ? 41.007 -0.122 -7.904 1.00 77.44 303 ASN A N 1
ATOM 2417 C CA . ASN A 1 303 ? 41.479 -1.429 -7.474 1.00 77.44 303 ASN A CA 1
ATOM 2418 C C . ASN A 1 303 ? 41.407 -1.499 -5.953 1.00 77.44 303 ASN A C 1
ATOM 2420 O O . ASN A 1 303 ? 42.042 -0.705 -5.260 1.00 77.44 303 ASN A O 1
ATOM 2424 N N . TRP A 1 304 ? 40.654 -2.463 -5.443 1.00 76.19 304 TRP A N 1
ATOM 2425 C CA . TRP A 1 304 ? 40.535 -2.711 -4.016 1.00 76.19 304 TRP A CA 1
ATOM 2426 C C . TRP A 1 304 ? 41.381 -3.921 -3.635 1.00 76.19 304 TRP A C 1
ATOM 2428 O O . TRP A 1 304 ? 41.430 -4.914 -4.364 1.00 76.19 304 TRP A O 1
ATOM 2438 N N . ILE A 1 305 ? 42.044 -3.831 -2.484 1.00 80.56 305 ILE A N 1
ATOM 2439 C CA . ILE A 1 305 ? 42.683 -4.971 -1.830 1.00 80.56 305 ILE A CA 1
ATOM 2440 C C . ILE A 1 305 ? 41.738 -5.390 -0.712 1.00 80.56 305 ILE A C 1
ATOM 2442 O O . ILE A 1 305 ? 41.468 -4.616 0.206 1.00 80.56 305 ILE A O 1
ATOM 2446 N N . THR A 1 306 ? 41.184 -6.590 -0.813 1.00 79.56 306 THR A N 1
ATOM 2447 C CA . THR A 1 306 ? 40.329 -7.147 0.236 1.00 79.56 306 THR A CA 1
ATOM 2448 C C . THR A 1 306 ? 41.170 -7.522 1.461 1.00 79.56 306 THR A C 1
ATOM 2450 O O . THR A 1 306 ? 42.383 -7.699 1.369 1.00 79.56 306 THR A O 1
ATOM 2453 N N . ALA A 1 307 ? 40.541 -7.670 2.632 1.00 81.44 307 ALA A N 1
ATOM 2454 C CA . ALA A 1 307 ? 41.244 -7.945 3.896 1.00 81.44 307 ALA A CA 1
ATOM 2455 C C . ALA A 1 307 ? 42.104 -9.231 3.883 1.00 81.44 307 ALA A C 1
ATOM 2457 O O . ALA A 1 307 ? 43.032 -9.366 4.673 1.00 81.44 307 ALA A O 1
ATOM 2458 N N . ASN A 1 308 ? 41.822 -10.160 2.968 1.00 84.31 308 ASN A N 1
ATOM 2459 C CA . ASN A 1 308 ? 42.594 -11.381 2.720 1.00 84.31 308 ASN A CA 1
ATOM 2460 C C . ASN A 1 308 ? 43.725 -11.200 1.678 1.00 84.31 308 ASN A C 1
ATOM 2462 O O . ASN A 1 308 ? 44.280 -12.188 1.203 1.00 84.31 308 ASN A O 1
ATOM 2466 N N . GLY A 1 309 ? 44.055 -9.963 1.293 1.00 78.06 309 GLY A N 1
ATOM 2467 C CA . GLY A 1 309 ? 45.143 -9.639 0.366 1.00 78.06 309 GLY A CA 1
ATOM 2468 C C . GLY A 1 309 ? 44.835 -9.897 -1.112 1.00 78.06 309 GLY A C 1
ATOM 2469 O O . GLY A 1 309 ? 45.743 -9.808 -1.938 1.00 78.06 309 GLY A O 1
ATOM 2470 N N . GLN A 1 310 ? 43.586 -10.211 -1.476 1.00 74.19 310 GLN A N 1
ATOM 2471 C CA . GLN A 1 310 ? 43.214 -10.398 -2.878 1.00 74.19 310 GLN A CA 1
ATOM 2472 C C . GLN A 1 310 ? 43.000 -9.042 -3.561 1.00 74.19 310 GLN A C 1
ATOM 2474 O O . GLN A 1 310 ? 42.240 -8.190 -3.105 1.00 74.19 310 GLN A O 1
ATOM 2479 N N . LEU A 1 311 ? 43.686 -8.843 -4.684 1.00 71.69 311 LEU A N 1
ATOM 2480 C CA . LEU A 1 311 ? 43.462 -7.702 -5.564 1.00 71.69 311 LEU A CA 1
ATOM 2481 C C . LEU A 1 311 ? 42.190 -7.924 -6.384 1.00 71.69 311 LEU A C 1
ATOM 2483 O O . LEU A 1 311 ? 42.035 -8.971 -7.017 1.00 71.69 311 LEU A O 1
ATOM 2487 N N . SER A 1 312 ? 41.329 -6.908 -6.465 1.00 67.44 312 SER A N 1
ATOM 2488 C CA . SER A 1 312 ? 40.195 -6.871 -7.393 1.00 67.44 312 SER A CA 1
ATOM 2489 C C . SER A 1 312 ? 40.666 -6.666 -8.846 1.00 67.44 312 SER A C 1
ATOM 2491 O O . SER A 1 312 ? 40.315 -5.687 -9.500 1.00 67.44 312 SER A O 1
ATOM 2493 N N . GLN A 1 313 ? 41.520 -7.541 -9.377 1.00 56.62 313 GLN A N 1
ATOM 2494 C CA . GLN A 1 313 ? 41.938 -7.459 -10.775 1.00 56.62 313 GLN A CA 1
ATOM 2495 C C . GLN A 1 313 ? 40.832 -8.013 -11.680 1.00 56.62 313 GLN A C 1
ATOM 2497 O O . GLN A 1 313 ? 40.759 -9.214 -11.932 1.00 56.62 313 GLN A O 1
ATOM 2502 N N . MET A 1 314 ? 39.985 -7.133 -12.221 1.00 56.12 314 MET A N 1
ATOM 2503 C CA . MET A 1 314 ? 39.249 -7.465 -13.441 1.00 56.12 314 MET A CA 1
ATOM 2504 C C . MET A 1 314 ? 40.171 -7.265 -14.641 1.00 56.12 314 MET A C 1
ATOM 2506 O O . MET A 1 314 ? 40.757 -6.199 -14.819 1.00 56.12 314 MET A O 1
ATOM 2510 N N . LYS A 1 315 ? 40.296 -8.299 -15.478 1.00 53.75 315 LYS A N 1
ATOM 2511 C CA . LYS A 1 315 ? 41.013 -8.210 -16.754 1.00 53.75 315 LYS A CA 1
ATOM 2512 C C . LYS A 1 315 ? 40.332 -7.156 -17.627 1.00 53.75 315 LYS A C 1
ATOM 2514 O O . LYS A 1 315 ? 39.197 -7.357 -18.054 1.00 53.75 315 LYS A O 1
ATOM 2519 N N . THR A 1 316 ? 41.027 -6.060 -17.917 1.00 49.78 316 THR A N 1
ATOM 2520 C CA . THR A 1 316 ? 40.625 -5.102 -18.949 1.00 49.78 316 THR A CA 1
ATOM 2521 C C . THR A 1 316 ? 40.508 -5.865 -20.267 1.00 49.78 316 THR A C 1
ATOM 2523 O O . THR A 1 316 ? 41.476 -6.481 -20.726 1.00 49.78 316 THR A O 1
ATOM 2526 N N . ARG A 1 317 ? 39.305 -5.913 -20.847 1.00 54.44 317 ARG A N 1
ATOM 2527 C CA . ARG A 1 317 ? 39.065 -6.600 -22.119 1.00 54.44 317 ARG A CA 1
ATOM 2528 C C . ARG A 1 317 ? 39.853 -5.854 -23.200 1.00 54.44 317 ARG A C 1
ATOM 2530 O O . ARG A 1 317 ? 39.537 -4.709 -23.495 1.00 54.44 317 ARG A O 1
ATOM 2537 N N . LYS A 1 318 ? 40.904 -6.478 -23.748 1.00 45.72 318 LYS A N 1
ATOM 2538 C CA . LYS A 1 318 ? 41.632 -5.944 -24.912 1.00 45.72 318 LYS A CA 1
ATOM 2539 C C . LYS A 1 318 ? 40.672 -5.852 -26.101 1.00 45.72 318 LYS A C 1
ATOM 2541 O O . LYS A 1 318 ? 39.932 -6.804 -26.354 1.00 45.72 318 LYS A O 1
ATOM 2546 N N . GLU A 1 319 ? 40.692 -4.708 -26.780 1.00 51.03 319 GLU A N 1
ATOM 2547 C CA . GLU A 1 319 ? 39.850 -4.386 -27.935 1.00 51.03 319 GLU A CA 1
ATOM 2548 C C . GLU A 1 319 ? 39.865 -5.488 -29.004 1.00 51.03 319 GLU A C 1
ATOM 2550 O O . GLU A 1 319 ? 40.921 -5.983 -29.403 1.00 51.03 319 GLU A O 1
ATOM 2555 N N . LYS A 1 320 ? 38.680 -5.810 -29.533 1.00 50.16 320 LYS A N 1
ATOM 2556 C CA . LYS A 1 320 ? 38.539 -6.109 -30.961 1.00 50.16 320 LYS A CA 1
ATOM 2557 C C . LYS A 1 320 ? 38.197 -4.781 -31.638 1.00 50.16 320 LYS A C 1
ATOM 2559 O O . LYS A 1 320 ? 37.372 -4.040 -31.115 1.00 50.16 320 LYS A O 1
ATOM 2564 N N . SER A 1 321 ? 38.863 -4.484 -32.751 1.00 46.16 321 SER A N 1
ATOM 2565 C CA . SER A 1 321 ? 38.642 -3.282 -33.565 1.00 46.16 321 SER A CA 1
ATOM 2566 C C . SER A 1 321 ? 37.144 -3.039 -33.820 1.00 46.16 321 SER A C 1
ATOM 2568 O O . SER A 1 321 ? 36.426 -3.959 -34.214 1.00 46.16 321 SER A O 1
ATOM 2570 N N . LEU A 1 322 ? 36.688 -1.807 -33.560 1.00 53.25 322 LEU A N 1
ATOM 2571 C CA . LEU A 1 322 ? 35.285 -1.371 -33.537 1.00 53.25 322 LEU A CA 1
ATOM 2572 C C . LEU A 1 322 ? 34.669 -1.135 -34.934 1.00 53.25 322 LEU A C 1
ATOM 2574 O O . LEU A 1 322 ? 34.005 -0.131 -35.176 1.00 53.25 322 LEU A O 1
ATOM 2578 N N . THR A 1 323 ? 34.880 -2.072 -35.856 1.00 56.84 323 THR A N 1
ATOM 2579 C CA . THR A 1 323 ? 34.014 -2.248 -37.037 1.00 56.84 323 THR A CA 1
ATOM 2580 C C . THR A 1 323 ? 33.076 -3.446 -36.890 1.00 56.84 323 THR A C 1
ATOM 2582 O O . THR A 1 323 ? 32.203 -3.647 -37.729 1.00 56.84 323 THR A O 1
ATOM 2585 N N . ASP A 1 324 ? 33.248 -4.251 -35.837 1.00 72.62 324 ASP A N 1
ATOM 2586 C CA . ASP A 1 324 ? 32.435 -5.438 -35.591 1.00 72.62 324 ASP A CA 1
ATOM 2587 C C . ASP A 1 324 ? 31.128 -5.050 -34.891 1.00 72.62 324 ASP A C 1
ATOM 2589 O O . ASP A 1 324 ? 31.104 -4.718 -33.705 1.00 72.62 324 ASP A O 1
ATOM 2593 N N . THR A 1 325 ? 30.026 -5.093 -35.634 1.00 85.25 325 THR A N 1
ATOM 2594 C CA . THR A 1 325 ? 28.674 -4.872 -35.108 1.00 85.25 325 THR A CA 1
ATOM 2595 C C . THR A 1 325 ? 28.093 -6.116 -34.426 1.00 85.25 325 THR A C 1
ATOM 2597 O O . THR A 1 325 ? 26.989 -6.041 -33.883 1.00 85.25 325 THR A O 1
ATOM 2600 N N . ASN A 1 326 ? 28.839 -7.233 -34.368 1.00 90.94 326 ASN A N 1
ATOM 2601 C CA . ASN A 1 326 ? 28.455 -8.419 -33.605 1.00 90.94 326 ASN A CA 1
ATOM 2602 C C . ASN A 1 326 ? 28.729 -8.247 -32.111 1.00 90.94 326 ASN A C 1
ATOM 2604 O O . ASN A 1 326 ? 29.862 -8.114 -31.640 1.00 90.94 326 ASN A O 1
ATOM 2608 N N . ILE A 1 327 ? 27.665 -8.341 -31.328 1.00 90.62 327 IL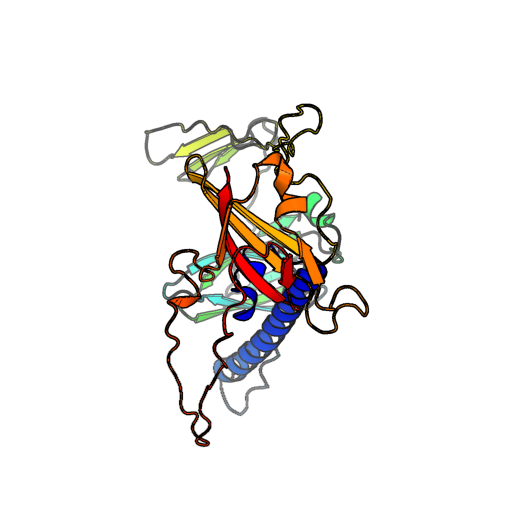E A N 1
ATOM 2609 C CA . ILE A 1 327 ? 27.676 -8.096 -29.896 1.00 90.62 327 ILE A CA 1
ATOM 2610 C C . ILE A 1 327 ? 27.239 -9.363 -29.199 1.00 90.62 327 ILE A C 1
ATOM 2612 O O . ILE A 1 327 ? 26.212 -9.946 -29.516 1.00 90.62 327 ILE A O 1
ATOM 2616 N N . THR A 1 328 ? 28.052 -9.796 -28.240 1.00 93.31 328 THR A N 1
ATOM 2617 C CA . THR A 1 328 ? 27.690 -10.873 -27.320 1.00 93.31 328 THR A CA 1
ATOM 2618 C C . THR A 1 328 ? 27.273 -10.275 -25.986 1.00 93.31 328 THR A C 1
ATOM 2620 O O . THR A 1 328 ? 27.997 -9.420 -25.454 1.00 93.31 328 THR A O 1
ATOM 2623 N N . LEU A 1 329 ? 26.134 -10.729 -25.472 1.00 93.62 329 LEU A N 1
ATOM 2624 C CA . LEU A 1 329 ? 25.651 -10.457 -24.124 1.00 93.62 329 LEU A CA 1
ATOM 2625 C C . LEU A 1 329 ? 25.654 -11.752 -23.317 1.00 93.62 329 LEU A C 1
ATOM 2627 O O . LEU A 1 329 ? 25.153 -12.777 -23.775 1.00 93.62 329 LEU A O 1
ATOM 2631 N N . ASN A 1 330 ? 26.233 -11.694 -22.123 1.00 94.12 330 ASN A N 1
ATOM 2632 C CA . ASN A 1 330 ? 26.077 -12.734 -21.111 1.00 94.12 330 ASN A CA 1
ATOM 2633 C C . ASN A 1 330 ? 24.807 -12.473 -20.283 1.00 94.12 330 ASN A C 1
ATOM 2635 O O . ASN A 1 330 ? 24.326 -11.341 -20.294 1.00 94.12 330 ASN A O 1
ATOM 2639 N N . PRO A 1 331 ? 24.307 -13.462 -19.526 1.00 92.31 331 PRO A N 1
ATOM 2640 C CA . PRO A 1 331 ? 23.185 -13.271 -18.605 1.00 92.31 331 PRO A CA 1
ATOM 2641 C C . PRO A 1 331 ? 23.351 -12.060 -17.685 1.00 92.31 331 PRO A C 1
ATOM 2643 O O . PRO A 1 331 ? 24.463 -11.781 -17.228 1.00 92.31 331 PRO A O 1
ATOM 2646 N N . MET A 1 332 ? 22.257 -11.326 -17.466 1.00 90.81 332 MET A N 1
ATOM 2647 C CA . MET A 1 332 ? 22.180 -10.065 -16.706 1.00 90.81 332 MET A CA 1
ATOM 2648 C C . MET A 1 332 ? 23.115 -8.947 -17.182 1.00 90.81 332 MET A C 1
ATOM 2650 O O . MET A 1 332 ? 23.332 -7.953 -16.483 1.00 90.81 332 MET A O 1
ATOM 2654 N N . GLN A 1 333 ? 23.710 -9.077 -18.370 1.00 92.69 333 GLN A N 1
ATOM 2655 C CA . GLN A 1 333 ? 24.635 -8.077 -18.874 1.00 92.69 333 GLN A CA 1
ATOM 2656 C C . GLN A 1 333 ? 23.892 -6.977 -19.625 1.00 92.69 333 GLN A C 1
ATOM 2658 O O . GLN A 1 333 ? 23.243 -7.231 -20.638 1.00 92.69 333 GLN A O 1
ATOM 2663 N N . ILE A 1 334 ? 24.114 -5.736 -19.197 1.00 94.50 334 ILE A N 1
ATOM 2664 C CA . ILE A 1 334 ? 23.719 -4.532 -19.927 1.00 94.50 334 ILE A CA 1
ATOM 2665 C C . ILE A 1 334 ? 24.944 -3.966 -20.644 1.00 94.50 334 ILE A C 1
ATOM 2667 O O . ILE A 1 334 ? 25.997 -3.770 -20.029 1.00 94.50 334 ILE A O 1
ATOM 2671 N N . ARG A 1 335 ? 24.816 -3.667 -21.937 1.00 94.12 335 ARG A N 1
ATOM 2672 C CA . ARG A 1 335 ? 25.846 -2.958 -22.709 1.00 94.12 335 ARG A CA 1
ATOM 2673 C C . ARG A 1 335 ? 25.245 -1.731 -23.381 1.00 94.12 335 ARG A C 1
ATOM 2675 O O . ARG A 1 335 ? 24.118 -1.756 -23.870 1.00 94.12 335 ARG A O 1
ATOM 2682 N N . THR A 1 336 ? 26.006 -0.641 -23.361 1.00 95.19 336 THR A N 1
ATOM 2683 C CA . THR A 1 336 ? 25.585 0.671 -23.863 1.00 95.19 336 THR A CA 1
ATOM 2684 C C . THR A 1 336 ? 26.500 1.071 -25.008 1.00 95.19 336 THR A C 1
ATOM 2686 O O . THR A 1 336 ? 27.716 1.089 -24.842 1.00 95.19 336 THR A O 1
ATOM 2689 N N . PHE A 1 337 ? 25.930 1.405 -26.160 1.00 94.19 337 PHE A N 1
ATOM 2690 C CA . PHE A 1 337 ? 26.665 1.733 -27.375 1.00 94.19 337 PHE A CA 1
ATOM 2691 C C . PHE A 1 337 ? 26.249 3.098 -27.898 1.00 94.19 337 PHE A C 1
ATOM 2693 O O . PHE A 1 337 ? 25.062 3.394 -27.999 1.00 94.19 337 PHE A O 1
ATOM 2700 N N . ARG A 1 338 ? 27.230 3.907 -28.287 1.00 93.56 338 ARG A N 1
ATOM 2701 C CA . ARG A 1 338 ? 27.027 5.027 -29.200 1.00 93.56 338 ARG A CA 1
ATOM 2702 C C . ARG A 1 338 ? 27.327 4.549 -30.613 1.00 93.56 338 ARG A C 1
ATOM 2704 O O . ARG A 1 338 ? 28.407 4.024 -30.868 1.00 93.56 338 ARG A O 1
ATOM 2711 N N . VAL A 1 339 ? 26.376 4.727 -31.514 1.00 93.62 339 VAL A N 1
ATOM 2712 C CA . VAL A 1 339 ? 26.450 4.271 -32.900 1.00 93.62 339 VAL A CA 1
ATOM 2713 C C . VAL A 1 339 ? 26.331 5.477 -33.822 1.00 93.62 339 VAL A C 1
ATOM 2715 O O . VAL A 1 339 ? 25.401 6.267 -33.674 1.00 93.62 339 VAL A O 1
ATOM 2718 N N . THR A 1 340 ? 27.255 5.606 -34.774 1.00 93.31 340 THR A N 1
ATOM 2719 C CA . THR A 1 340 ? 27.229 6.654 -35.801 1.00 93.31 340 THR A CA 1
ATOM 2720 C C . THR A 1 340 ? 26.880 6.044 -37.155 1.00 93.31 340 THR A C 1
ATOM 2722 O O . THR A 1 340 ? 27.540 5.104 -37.606 1.00 93.31 340 THR A O 1
ATOM 2725 N N . VAL A 1 341 ? 25.867 6.587 -37.828 1.00 92.88 341 VAL A N 1
ATOM 2726 C CA . VAL A 1 341 ? 25.401 6.125 -39.148 1.00 92.88 341 VAL A CA 1
ATOM 2727 C C . VAL A 1 341 ? 25.860 7.043 -40.288 1.00 92.88 341 VAL A C 1
ATOM 2729 O O . VAL A 1 341 ? 26.160 8.215 -40.057 1.00 92.88 341 VAL A O 1
ATOM 2732 N N . ILE A 1 342 ? 25.953 6.512 -41.512 1.00 88.44 342 ILE A N 1
ATOM 2733 C CA . ILE A 1 342 ? 26.357 7.253 -42.727 1.00 88.44 342 ILE A CA 1
ATOM 2734 C C . ILE A 1 342 ? 25.181 7.992 -43.351 1.00 88.44 342 ILE A C 1
ATOM 2736 O O . ILE A 1 342 ? 24.140 7.343 -43.590 1.00 88.44 342 ILE A O 1
#

Foldseek 3Di:
DVVCPPPCNVVVVDDPVVVVVVVVVVVVVVVVVLVVVQVVCQVVVDPDPVDDGDDRDDDQPCVVLQDRPVQEPDQKDKDKFFDAAQAKDKDKDKHQYQADKFKAWQVRDTFAKAKAFDDPVSVPPPPDDDPGGIIIITIDIAGGRGIIMMMIGHDDPPDDDDHDDDDPDPDPWPWDDDPFWIWTADPVRHTQWIDGPVDPDDTDGDDDDDDDDDDDDPPDPPDDDLFPDDDDPQKDFPDWDDPDPFKIKTKMWRAAAQPPDPPSQAKDKDFPCNTRVVSAGWPFKFWPDPVNPGTPLPDDDDWDQPPVRDIPDDPDDDDDPGPGRIDIHHHGDMIMMMTGHD

pLDDT: mean 86.88, std 11.73, range [45.72, 98.06]